Protein AF-A0A7X8JE94-F1 (afdb_monomer)

Secondary structure (DSSP, 8-state):
-EEEEEPPS-PPPTT----TT-S----------PPPEEEEE-----PPPP---------TT---TTT--EEEEEEESSS--SSTTS-HHHHHHHHHHHHHHH---GGGEEEEEEEPPPP------HHHHHHHHHHHHHHHHHHHHHHHHHHHHHS---------------------------------SSSHHHHHHHHHHHHHHH-HHHHHHHHHHHHHHTS--

Nearest PDB structures (foldseek):
  8t9o-assembly1_A  TM=6.352E-01  e=3.886E-01  Herbaspirillum
  3m21-assembly1_F  TM=5.964E-01  e=7.119E-01  Helicobacter pylori 26695
  3m21-assembly1_C  TM=6.289E-01  e=1.952E+00  Helicobacter pylori 26695
  2wkb-assembly2_B  TM=5.472E-01  e=1.140E+00  Plasmodium berghei ANKA
  8h3y-assembly3_C  TM=2.943E-01  e=3.344E+00  Bacteroides fragilis

Radius of gyration: 65.85 Å; Cα contacts (8 Å, |Δi|>4): 100; chains: 1; bounding box: 159×71×166 Å

Foldseek 3Di:
DKDKDKDDDDDDDPDPPDDPPPPDDDDDPPPDDDTDIDIDDDDDDDDDDDDDDDDDDDDPPDDPQAPDAEEAEAEDPDPHNDCPVVDPVVVQVVLVVCCVVRVHDSVRYHYHYDYDDDPPPPPCDVVNVVVVCCVVCVVVVVVVVVVVVCVVVVPPPCPDDDDDDDDDDDDDDDDDDDDDDPDPDPPDDPVVVVVVVVVVVVCCVVCVPVVVVVVVVVVVVVPPD

Structure (mmCIF, N/CA/C/O backbone):
data_AF-A0A7X8JE94-F1
#
_entry.id   AF-A0A7X8JE94-F1
#
loop_
_atom_site.group_PDB
_atom_site.id
_atom_site.type_symbol
_atom_site.label_atom_id
_atom_site.label_alt_id
_atom_site.label_comp_id
_atom_site.label_asym_id
_atom_site.label_entity_id
_atom_site.label_seq_id
_atom_site.pdbx_PDB_ins_code
_atom_site.Cartn_x
_atom_site.Cartn_y
_atom_site.Cartn_z
_atom_site.occupancy
_atom_site.B_iso_or_equiv
_atom_site.auth_seq_id
_atom_site.auth_comp_id
_atom_site.auth_asym_id
_atom_site.auth_atom_id
_atom_site.pdbx_PDB_model_num
ATOM 1 N N . SER A 1 1 ? 32.243 8.455 -65.513 1.00 58.38 1 SER A N 1
ATOM 2 C CA . SER A 1 1 ? 32.589 8.493 -66.948 1.00 58.38 1 SER A CA 1
ATOM 3 C C . SER A 1 1 ? 34.096 8.401 -67.064 1.00 58.38 1 SER A C 1
ATOM 5 O O . SER A 1 1 ? 34.774 9.045 -66.271 1.00 58.38 1 SER A O 1
ATOM 7 N N . GLU A 1 2 ? 34.612 7.584 -67.977 1.00 59.91 2 GLU A N 1
ATOM 8 C CA . GLU A 1 2 ? 36.053 7.438 -68.208 1.00 59.91 2 GLU A CA 1
ATOM 9 C C . GLU A 1 2 ? 36.386 8.013 -69.585 1.00 59.91 2 GLU A C 1
ATOM 11 O O . GLU A 1 2 ? 35.816 7.587 -70.592 1.00 59.91 2 GLU A O 1
ATOM 16 N N . GLU A 1 3 ? 37.277 9.004 -69.620 1.00 60.91 3 GLU A N 1
ATOM 17 C CA . GLU A 1 3 ? 37.802 9.572 -70.859 1.00 60.91 3 GLU A CA 1
ATOM 18 C C . GLU A 1 3 ? 39.303 9.288 -70.934 1.00 60.91 3 GLU A C 1
ATOM 20 O O . GLU A 1 3 ? 40.094 9.726 -70.093 1.00 60.91 3 GLU A O 1
ATOM 25 N N . ILE A 1 4 ? 39.692 8.530 -71.959 1.00 65.62 4 ILE A N 1
ATOM 26 C CA . ILE A 1 4 ? 41.088 8.245 -72.278 1.00 65.62 4 ILE A CA 1
ATOM 27 C C . ILE A 1 4 ? 41.362 8.851 -73.643 1.00 65.62 4 ILE A C 1
ATOM 29 O O . ILE A 1 4 ? 40.796 8.416 -74.649 1.00 65.62 4 ILE A O 1
ATOM 33 N N . VAL A 1 5 ? 42.259 9.833 -73.682 1.00 68.38 5 VAL A N 1
ATOM 34 C CA . VAL A 1 5 ? 42.670 10.477 -74.928 1.00 68.38 5 VAL A CA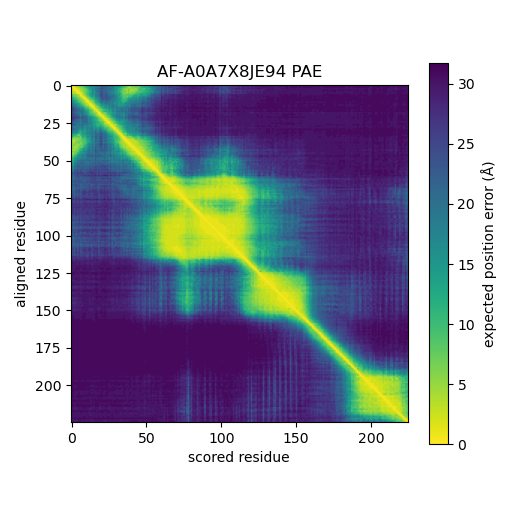 1
ATOM 35 C C . VAL A 1 5 ? 44.142 10.178 -75.158 1.00 68.38 5 VAL A C 1
ATOM 37 O O . VAL A 1 5 ? 45.010 10.560 -74.370 1.00 68.38 5 VAL A O 1
ATOM 40 N N . LYS A 1 6 ? 44.419 9.485 -76.262 1.00 62.28 6 LYS A N 1
ATOM 41 C CA . LYS A 1 6 ? 45.768 9.337 -76.809 1.00 62.28 6 LYS A CA 1
ATOM 42 C C . LYS A 1 6 ? 45.899 10.269 -77.996 1.00 62.28 6 LYS A C 1
ATOM 44 O O . LYS A 1 6 ? 45.024 10.282 -78.861 1.00 62.28 6 LYS A O 1
ATOM 49 N N . ASN A 1 7 ? 46.965 11.062 -78.029 1.00 63.66 7 ASN A N 1
ATOM 50 C CA . ASN A 1 7 ? 47.160 11.993 -79.131 1.00 63.66 7 ASN A CA 1
ATOM 51 C C . ASN A 1 7 ? 47.341 11.215 -80.449 1.00 63.66 7 ASN A C 1
ATOM 53 O O . ASN A 1 7 ? 48.027 10.192 -80.485 1.00 63.66 7 ASN A O 1
ATOM 57 N N . GLY A 1 8 ? 46.699 11.683 -81.521 1.00 63.88 8 GLY A N 1
ATOM 58 C CA . GLY A 1 8 ? 46.837 11.098 -82.854 1.00 63.88 8 GLY A CA 1
ATOM 59 C C . GLY A 1 8 ? 48.236 11.321 -83.434 1.00 63.88 8 GLY A C 1
ATOM 60 O O . GLY A 1 8 ? 48.978 12.191 -82.980 1.00 63.88 8 GLY A O 1
ATOM 61 N N . THR A 1 9 ? 48.592 10.516 -84.437 1.00 60.38 9 THR A N 1
ATOM 62 C CA . THR A 1 9 ? 49.897 10.499 -85.116 1.00 60.38 9 THR A CA 1
ATOM 63 C C . THR A 1 9 ? 50.415 11.908 -85.415 1.00 60.38 9 THR A C 1
ATOM 65 O O . THR A 1 9 ? 49.666 12.745 -85.916 1.00 60.38 9 THR A O 1
ATOM 68 N N . GLN A 1 10 ? 51.699 12.144 -85.123 1.00 55.69 10 GLN A N 1
ATOM 69 C CA . GLN A 1 10 ? 52.399 13.416 -85.318 1.00 55.69 10 GLN A CA 1
ATOM 70 C C . GLN A 1 10 ? 52.075 14.003 -86.705 1.00 55.69 10 GLN A C 1
ATOM 72 O O . GLN A 1 10 ? 52.472 13.452 -87.732 1.00 55.69 10 GLN A O 1
ATOM 77 N N . GLY A 1 11 ? 51.299 15.092 -86.735 1.00 55.28 11 GLY A N 1
ATOM 78 C CA . GLY A 1 11 ? 51.020 15.829 -87.964 1.00 55.28 11 GLY A CA 1
ATOM 79 C C . GLY A 1 11 ? 52.327 16.369 -88.537 1.00 55.28 11 GLY A C 1
ATOM 80 O O . GLY A 1 11 ? 53.148 16.896 -87.788 1.00 55.28 11 GLY A O 1
ATOM 81 N N . GLY A 1 12 ? 52.534 16.187 -89.845 1.00 56.34 12 GLY A N 1
ATOM 82 C CA . GLY A 1 12 ? 53.765 16.587 -90.526 1.00 56.34 12 GLY A CA 1
ATOM 83 C C . GLY A 1 12 ? 54.113 18.059 -90.290 1.00 56.34 12 GLY A C 1
ATOM 84 O O . GLY A 1 12 ? 53.228 18.911 -90.204 1.00 56.34 12 GLY A O 1
ATOM 85 N N . GLU A 1 13 ? 55.410 18.339 -90.176 1.00 55.88 13 GLU A N 1
ATOM 86 C CA . GLU A 1 13 ? 55.948 19.661 -89.855 1.00 55.88 13 GLU A CA 1
ATOM 87 C C . GLU A 1 13 ? 55.514 20.710 -90.899 1.00 55.88 13 GLU A C 1
ATOM 89 O O . GLU A 1 13 ? 55.828 20.575 -92.088 1.00 55.88 13 GLU A O 1
ATOM 94 N N . PRO A 1 14 ? 54.800 21.777 -90.493 1.00 52.22 14 PRO A N 1
ATOM 95 C CA . PRO A 1 14 ? 54.480 22.873 -91.394 1.00 52.22 14 PRO A CA 1
ATOM 96 C C . PRO A 1 14 ? 55.758 23.628 -91.782 1.00 52.22 14 PRO A C 1
ATOM 98 O O . PRO A 1 14 ? 56.404 24.242 -90.938 1.00 52.22 14 PRO A O 1
ATOM 101 N N . GLY A 1 15 ? 56.093 23.641 -93.075 1.00 55.31 15 GLY A N 1
ATOM 102 C CA . GLY A 1 15 ? 56.994 24.652 -93.639 1.00 55.31 15 GLY A CA 1
ATOM 103 C C . GLY A 1 15 ? 58.490 24.327 -93.722 1.00 55.31 15 GLY A C 1
ATOM 104 O O . GLY A 1 15 ? 59.277 25.261 -93.822 1.00 55.31 15 GLY A O 1
ATOM 105 N N . LEU A 1 16 ? 58.909 23.058 -93.771 1.00 57.81 16 LEU A N 1
ATOM 106 C CA . LEU A 1 16 ? 60.312 22.691 -94.054 1.00 57.81 16 LEU A CA 1
ATOM 107 C C . LEU A 1 16 ? 60.561 22.347 -95.532 1.00 57.81 16 LEU A C 1
ATOM 109 O O . LEU A 1 16 ? 61.230 21.370 -95.864 1.00 57.81 16 LEU A O 1
ATOM 113 N N . GLY A 1 17 ? 60.023 23.156 -96.447 1.00 55.78 17 GLY A N 1
ATOM 114 C CA . GLY A 1 17 ? 60.480 23.116 -97.834 1.00 55.78 17 GLY A CA 1
ATOM 115 C C . GLY A 1 17 ? 61.942 23.558 -97.884 1.00 55.78 17 GLY A C 1
ATOM 116 O O . GLY A 1 17 ? 62.241 24.719 -97.614 1.00 55.78 17 GLY A O 1
ATOM 117 N N . THR A 1 18 ? 62.858 22.646 -98.199 1.00 56.34 18 THR A N 1
ATOM 118 C CA . THR A 1 18 ? 64.269 22.971 -98.418 1.00 56.34 18 THR A CA 1
ATOM 119 C C . THR A 1 18 ? 64.391 23.948 -99.588 1.00 56.34 18 THR A C 1
ATOM 121 O O . THR A 1 18 ? 64.055 23.632 -100.729 1.00 56.34 18 THR A O 1
ATOM 124 N N . ASN A 1 19 ? 64.857 25.167 -99.308 1.00 49.72 19 ASN A N 1
ATOM 125 C CA . ASN A 1 19 ? 65.173 26.154 -100.339 1.00 49.72 19 ASN A CA 1
ATOM 126 C C . ASN A 1 19 ? 66.361 25.625 -101.173 1.00 49.72 19 ASN A C 1
ATOM 128 O O . ASN A 1 19 ? 67.333 25.143 -100.579 1.00 49.72 19 ASN A O 1
ATOM 132 N N . PRO A 1 20 ? 66.330 25.676 -102.521 1.00 50.03 20 PRO A N 1
ATOM 133 C CA . PRO A 1 20 ? 67.384 25.091 -103.338 1.00 50.03 20 PRO A CA 1
ATOM 134 C C . PRO A 1 20 ? 68.644 25.952 -103.210 1.00 50.03 20 PRO A C 1
ATOM 136 O O . PRO A 1 20 ? 68.770 26.997 -103.841 1.00 50.03 20 PRO A O 1
ATOM 139 N N . GLY A 1 21 ? 69.559 25.527 -102.338 1.00 55.94 21 GLY A N 1
ATOM 140 C CA . GLY A 1 21 ? 70.812 26.234 -102.067 1.00 55.94 21 GLY A CA 1
ATOM 141 C C . GLY A 1 21 ? 71.507 25.863 -100.757 1.00 55.94 21 GLY A C 1
ATOM 142 O O . GLY A 1 21 ? 72.680 26.188 -100.610 1.00 55.94 21 GLY A O 1
ATOM 143 N N . ASP A 1 22 ? 70.844 25.161 -99.835 1.00 55.50 22 ASP A N 1
ATOM 144 C CA . ASP A 1 22 ? 71.418 24.862 -98.519 1.00 55.50 22 ASP A CA 1
ATOM 145 C C . ASP A 1 22 ? 71.466 23.355 -98.234 1.00 55.50 22 ASP A C 1
ATOM 147 O O . ASP A 1 22 ? 70.578 22.773 -97.619 1.00 55.50 22 ASP A O 1
ATOM 151 N N . ALA A 1 23 ? 72.506 22.700 -98.749 1.00 56.66 23 ALA A N 1
ATOM 152 C CA . ALA A 1 23 ? 72.766 21.282 -98.507 1.00 56.66 23 ALA A CA 1
ATOM 153 C C . ALA A 1 23 ? 73.638 21.030 -97.258 1.00 56.66 23 ALA A C 1
ATOM 155 O O . ALA A 1 23 ? 74.004 19.884 -97.018 1.00 56.66 23 ALA A O 1
ATOM 156 N N . ASN A 1 24 ? 74.005 22.070 -96.488 1.00 55.47 24 ASN A N 1
ATOM 157 C CA . ASN A 1 24 ? 74.963 21.954 -95.377 1.00 55.47 24 ASN A CA 1
ATOM 158 C C . ASN A 1 24 ? 74.612 22.781 -94.119 1.00 55.47 24 ASN A C 1
ATOM 160 O O . ASN A 1 24 ? 75.481 22.973 -93.266 1.00 55.47 24 ASN A O 1
ATOM 164 N N . ALA A 1 25 ? 73.376 23.256 -93.945 1.00 55.12 25 ALA A N 1
ATOM 165 C CA . ALA A 1 25 ? 72.957 23.822 -92.663 1.00 55.12 25 ALA A CA 1
ATOM 166 C C . ALA A 1 25 ? 72.827 22.732 -91.578 1.00 55.12 25 ALA A C 1
ATOM 168 O O . ALA A 1 25 ? 72.157 21.718 -91.797 1.00 55.12 25 ALA A O 1
ATOM 169 N N . PRO A 1 26 ? 73.424 22.921 -90.385 1.00 56.62 26 PRO A N 1
ATOM 170 C CA . PRO A 1 26 ? 73.228 22.017 -89.261 1.00 56.62 26 PRO A CA 1
ATOM 171 C C . PRO A 1 26 ? 71.780 22.120 -88.765 1.00 56.62 26 PRO A C 1
ATOM 173 O O . PRO A 1 26 ? 71.380 23.111 -88.157 1.00 56.62 26 PRO A O 1
ATOM 176 N N . GLY A 1 27 ? 70.987 21.086 -89.041 1.00 54.69 27 GLY A N 1
ATOM 177 C CA . GLY A 1 27 ? 69.636 20.948 -88.510 1.00 54.69 27 GLY A CA 1
ATOM 178 C C . GLY A 1 27 ? 69.668 20.669 -87.008 1.00 54.69 27 GLY A C 1
ATOM 179 O O . GLY A 1 27 ? 70.365 19.764 -86.547 1.00 54.69 27 GLY A O 1
ATOM 180 N N . TYR A 1 28 ? 68.902 21.438 -86.236 1.00 52.34 28 TYR A N 1
ATOM 181 C CA . TYR A 1 28 ? 68.650 21.133 -84.832 1.00 52.34 28 TYR A CA 1
ATOM 182 C C . TYR A 1 28 ? 67.826 19.843 -84.755 1.00 52.34 28 TYR A C 1
ATOM 184 O O . TYR A 1 28 ? 66.740 19.769 -85.326 1.00 52.34 28 TYR A O 1
ATOM 192 N N . GLN A 1 29 ? 68.332 18.822 -84.059 1.00 54.81 29 GLN A N 1
ATOM 193 C CA . GLN A 1 29 ? 67.547 17.628 -83.749 1.00 54.81 29 GLN A CA 1
ATOM 194 C C . GLN A 1 29 ? 66.412 18.022 -82.799 1.00 54.81 29 GLN A C 1
ATOM 196 O O . GLN A 1 29 ? 66.604 18.136 -81.589 1.00 54.81 29 GLN A O 1
ATOM 201 N N . ILE A 1 30 ? 65.223 18.245 -83.355 1.00 58.38 30 ILE A N 1
ATOM 202 C CA . ILE A 1 30 ? 63.987 18.249 -82.580 1.00 58.38 30 ILE A CA 1
ATOM 203 C C . ILE A 1 30 ? 63.789 16.812 -82.090 1.00 58.38 30 ILE A C 1
ATOM 205 O O . ILE A 1 30 ? 63.684 15.875 -82.882 1.00 58.38 30 ILE A O 1
ATOM 209 N N . GLY A 1 31 ? 63.831 16.634 -80.768 1.00 56.31 31 GLY A N 1
ATOM 210 C CA . GLY A 1 31 ? 63.603 15.346 -80.124 1.00 56.31 31 GLY A CA 1
ATOM 211 C C . GLY A 1 31 ? 62.266 14.752 -80.565 1.00 56.31 31 GLY A C 1
ATOM 212 O O . GLY A 1 31 ? 61.263 15.461 -80.646 1.00 56.31 31 GLY A O 1
ATOM 213 N N . SER A 1 32 ? 62.276 13.453 -80.866 1.00 58.97 32 SER A N 1
ATOM 214 C CA . SER A 1 32 ? 61.102 12.670 -81.260 1.00 58.97 32 SER A CA 1
ATOM 215 C C . SER A 1 32 ? 59.912 12.969 -80.349 1.00 58.97 32 SER A C 1
ATOM 217 O O . SER A 1 32 ? 60.053 12.900 -79.127 1.00 58.97 32 SER A O 1
ATOM 219 N N . GLY A 1 33 ? 58.761 13.291 -80.945 1.00 60.69 33 GLY A N 1
ATOM 220 C CA . GLY A 1 33 ? 57.560 13.723 -80.236 1.00 60.69 33 GLY A CA 1
ATOM 221 C C . GLY A 1 33 ? 57.183 12.782 -79.093 1.00 60.69 33 GLY A C 1
ATOM 222 O O . GLY A 1 33 ? 56.777 11.643 -79.318 1.00 60.69 33 GLY A O 1
ATOM 223 N N . SER A 1 34 ? 57.312 13.269 -77.859 1.00 61.53 34 SER A N 1
ATOM 224 C CA . SER A 1 34 ? 56.849 12.559 -76.671 1.00 61.53 34 SER A CA 1
ATOM 225 C C . SER A 1 34 ? 55.332 12.397 -76.743 1.00 61.53 34 SER A C 1
ATOM 227 O O . SER A 1 34 ? 54.592 13.379 -76.747 1.00 61.53 34 SER A O 1
ATOM 229 N N . THR A 1 35 ? 54.867 11.150 -76.806 1.00 65.31 35 THR A N 1
ATOM 230 C CA . THR A 1 35 ? 53.440 10.827 -76.707 1.00 65.31 35 THR A CA 1
ATOM 231 C C . THR A 1 35 ? 52.999 11.043 -75.261 1.00 65.31 35 THR A C 1
ATOM 233 O O . THR A 1 35 ? 53.506 10.384 -74.356 1.00 65.31 35 THR A O 1
ATOM 236 N N . SER A 1 36 ? 52.093 11.993 -75.035 1.00 61.84 36 SER A N 1
ATOM 237 C CA . SER A 1 36 ? 51.460 12.226 -73.737 1.00 61.84 36 SER A CA 1
ATOM 238 C C . SER A 1 36 ? 50.112 11.511 -73.696 1.00 61.84 36 SER A C 1
ATOM 240 O O . SER A 1 36 ? 49.231 11.827 -74.498 1.00 61.84 36 SER A O 1
ATOM 242 N N . ASP A 1 37 ? 49.946 10.578 -72.765 1.00 68.94 37 ASP A N 1
ATOM 243 C CA . ASP A 1 37 ? 48.663 9.928 -72.500 1.00 68.94 37 ASP A CA 1
ATOM 244 C C . ASP A 1 37 ? 47.936 10.699 -71.381 1.00 68.94 37 ASP A C 1
ATOM 246 O O . ASP A 1 37 ? 48.514 10.939 -70.317 1.00 68.94 37 ASP A O 1
ATOM 250 N N . TYR A 1 38 ? 46.683 11.106 -71.619 1.00 66.25 38 TYR A N 1
ATOM 251 C CA . TYR A 1 38 ? 45.817 11.734 -70.614 1.00 66.25 38 TYR A CA 1
ATOM 252 C C . TYR A 1 38 ? 44.644 10.805 -70.296 1.00 66.25 38 TYR A C 1
ATOM 254 O O . TYR A 1 38 ? 43.950 10.326 -71.195 1.00 66.25 38 TYR A O 1
ATOM 262 N N . SER A 1 39 ? 44.433 10.548 -69.007 1.00 64.50 39 SER A N 1
ATOM 263 C CA . SER A 1 39 ? 43.316 9.760 -68.492 1.00 64.50 39 SER A CA 1
ATOM 264 C C . SER A 1 39 ? 42.639 10.549 -67.379 1.00 64.50 39 SER A C 1
ATOM 266 O O . SER A 1 39 ? 43.306 11.026 -66.457 1.00 64.50 39 SER A O 1
ATOM 268 N N . ASN A 1 40 ? 41.321 10.699 -67.490 1.00 73.44 40 ASN A N 1
ATOM 269 C CA . ASN A 1 40 ? 40.481 11.284 -66.458 1.00 73.44 40 ASN A CA 1
ATOM 270 C C . ASN A 1 40 ? 39.343 10.312 -66.128 1.00 73.44 40 ASN A C 1
ATOM 272 O O . ASN A 1 40 ? 38.594 9.886 -67.012 1.00 73.44 40 ASN A O 1
ATOM 276 N N . ILE A 1 41 ? 39.240 9.951 -64.850 1.00 74.50 41 ILE A N 1
ATOM 277 C CA . ILE A 1 41 ? 38.178 9.097 -64.322 1.00 74.50 41 ILE A CA 1
ATOM 278 C C . ILE A 1 41 ? 37.355 9.954 -63.367 1.00 74.50 41 ILE A C 1
ATOM 280 O O . ILE A 1 41 ? 37.856 10.380 -62.327 1.00 74.50 41 ILE A O 1
ATOM 284 N N . GLN A 1 42 ? 36.091 10.191 -63.719 1.00 74.44 42 GLN A N 1
ATOM 285 C CA . GLN A 1 42 ? 35.137 10.878 -62.854 1.00 74.44 42 GLN A CA 1
ATOM 286 C C . GLN A 1 42 ? 34.083 9.888 -62.352 1.00 74.44 42 GLN A C 1
ATOM 288 O O . GLN A 1 42 ? 33.343 9.298 -63.150 1.00 74.44 42 GLN A O 1
ATOM 293 N N . GLU A 1 43 ? 34.023 9.714 -61.033 1.00 79.31 43 GLU A N 1
ATOM 294 C CA . GLU A 1 43 ? 33.097 8.821 -60.338 1.00 79.31 43 GLU A CA 1
ATOM 295 C C . GLU A 1 43 ? 32.188 9.641 -59.412 1.00 79.31 43 GLU A C 1
ATOM 297 O O . GLU A 1 43 ? 32.656 10.251 -58.453 1.00 79.31 43 GLU A O 1
ATOM 302 N N . ASP A 1 44 ? 30.887 9.659 -59.709 1.00 78.25 44 ASP A N 1
ATOM 303 C CA . ASP A 1 44 ? 29.873 10.295 -58.868 1.00 78.25 44 ASP A CA 1
ATOM 304 C C . ASP A 1 44 ? 29.185 9.210 -58.027 1.00 78.25 44 ASP A C 1
ATOM 306 O O . ASP A 1 44 ? 28.391 8.418 -58.542 1.00 78.25 44 ASP A O 1
ATOM 310 N N . ILE A 1 45 ? 29.503 9.151 -56.730 1.00 76.81 45 ILE A N 1
ATOM 311 C CA . ILE A 1 45 ? 28.936 8.166 -55.797 1.00 76.81 45 ILE A CA 1
ATOM 312 C C . ILE A 1 45 ? 27.866 8.841 -54.934 1.00 76.81 45 ILE A C 1
ATOM 314 O O . ILE A 1 45 ? 28.174 9.682 -54.089 1.00 76.81 45 ILE A O 1
ATOM 318 N N . ASN A 1 46 ? 26.607 8.439 -55.116 1.00 76.00 46 ASN A N 1
ATOM 319 C CA . ASN A 1 46 ? 25.497 8.865 -54.264 1.00 76.00 46 ASN A CA 1
ATOM 320 C C . ASN A 1 46 ? 25.293 7.856 -53.127 1.00 76.00 46 ASN A C 1
ATOM 322 O O . ASN A 1 46 ? 24.914 6.711 -53.372 1.00 76.00 46 ASN A O 1
ATOM 326 N N . TYR A 1 47 ? 25.512 8.288 -51.885 1.00 80.50 47 TYR A N 1
ATOM 327 C CA . TYR A 1 47 ? 25.244 7.477 -50.696 1.00 80.50 47 TYR A CA 1
ATOM 328 C C . TYR A 1 47 ? 23.790 7.665 -50.246 1.00 80.50 47 TYR A C 1
ATOM 330 O O . TYR A 1 47 ? 23.334 8.792 -50.058 1.00 80.50 47 TYR A O 1
ATOM 338 N N . GLY A 1 48 ? 23.063 6.560 -50.072 1.00 76.00 48 GLY A N 1
ATOM 339 C CA . GLY A 1 48 ? 21.777 6.567 -49.373 1.00 76.00 48 GLY A CA 1
ATOM 340 C C . GLY A 1 48 ? 21.982 6.672 -47.860 1.00 76.00 48 GLY A C 1
ATOM 341 O O . GLY A 1 48 ? 23.001 6.215 -47.344 1.00 76.00 48 GLY A O 1
ATOM 342 N N . TYR A 1 49 ? 21.027 7.272 -47.149 1.00 83.06 49 TYR A N 1
ATOM 343 C CA . TYR A 1 49 ? 21.006 7.237 -45.687 1.00 83.06 49 TYR A CA 1
ATOM 344 C C . TYR A 1 49 ? 20.396 5.924 -45.199 1.00 83.06 49 TYR A C 1
ATOM 346 O O . TYR A 1 49 ? 19.392 5.465 -45.744 1.00 83.06 49 TYR A O 1
ATOM 354 N N . ASP A 1 50 ? 20.961 5.370 -44.130 1.00 77.94 50 ASP A N 1
ATOM 355 C CA . ASP A 1 50 ? 20.341 4.262 -43.414 1.00 77.94 50 ASP A CA 1
ATOM 356 C C . ASP A 1 50 ? 19.161 4.793 -42.585 1.00 77.94 50 ASP A C 1
ATOM 358 O O . ASP A 1 50 ? 19.341 5.591 -41.662 1.00 77.94 50 ASP A O 1
ATOM 362 N N . GLU A 1 51 ? 17.944 4.350 -42.901 1.00 74.06 51 GLU A N 1
ATOM 363 C CA . GLU A 1 51 ? 16.737 4.672 -42.137 1.00 74.06 51 GLU A CA 1
ATOM 364 C C . GLU A 1 51 ? 16.281 3.453 -41.328 1.00 74.06 51 GLU A C 1
ATOM 366 O O . GLU A 1 51 ? 16.089 2.358 -41.860 1.00 74.06 51 GLU A O 1
ATOM 371 N N . LYS A 1 52 ? 16.073 3.641 -40.020 1.00 75.69 52 LYS A N 1
ATOM 372 C CA . LYS A 1 52 ? 15.462 2.629 -39.154 1.00 75.69 52 LYS A CA 1
ATOM 373 C C . LYS A 1 52 ? 14.035 3.043 -38.815 1.00 75.69 52 LYS A C 1
ATOM 375 O O . LYS A 1 52 ? 13.816 3.809 -37.880 1.00 75.69 52 LYS A O 1
ATOM 380 N N . ILE A 1 53 ? 13.068 2.488 -39.540 1.00 71.81 53 ILE A N 1
ATOM 381 C CA . ILE A 1 53 ? 11.643 2.656 -39.243 1.00 71.81 53 ILE A CA 1
ATOM 382 C C . ILE A 1 53 ? 11.245 1.587 -38.223 1.00 71.81 53 ILE A C 1
ATOM 384 O O . ILE A 1 53 ? 11.387 0.392 -38.477 1.00 71.81 53 ILE A O 1
ATOM 388 N N . SER A 1 54 ? 10.788 2.012 -37.045 1.00 74.00 54 SER A N 1
ATOM 389 C CA . SER A 1 54 ? 10.384 1.105 -35.969 1.00 74.00 54 SER A CA 1
ATOM 390 C C . SER A 1 54 ? 8.911 1.305 -35.642 1.00 74.00 54 SER A C 1
ATOM 392 O O . SER A 1 54 ? 8.535 2.238 -34.934 1.00 74.00 54 SER A O 1
ATOM 394 N N . GLU A 1 55 ? 8.081 0.393 -36.127 1.00 70.06 55 GLU A N 1
ATOM 395 C CA . GLU A 1 55 ? 6.667 0.321 -35.783 1.00 70.06 55 GLU A CA 1
ATOM 396 C C . GLU A 1 55 ? 6.483 -0.608 -34.575 1.00 70.06 55 GLU A C 1
ATOM 398 O O . GLU A 1 55 ? 7.045 -1.702 -34.526 1.00 70.06 55 GLU A O 1
ATOM 403 N N . HIS A 1 56 ? 5.757 -0.148 -33.556 1.00 71.88 56 HIS A N 1
ATOM 404 C CA . HIS A 1 56 ? 5.518 -0.907 -32.329 1.00 71.88 56 HIS A CA 1
ATOM 405 C C . HIS A 1 56 ? 4.020 -1.167 -32.178 1.00 71.88 56 HIS A C 1
ATOM 407 O O . HIS A 1 56 ? 3.260 -0.265 -31.827 1.00 71.88 56 HIS A O 1
ATOM 413 N N . GLU A 1 57 ? 3.597 -2.409 -32.391 1.00 67.50 57 GLU A N 1
ATOM 414 C CA . GLU A 1 57 ? 2.230 -2.839 -32.107 1.00 67.50 57 GLU A CA 1
ATOM 415 C C . GLU A 1 57 ? 2.110 -3.221 -30.621 1.00 67.50 57 GLU A C 1
ATOM 417 O O . GLU A 1 57 ? 2.694 -4.205 -30.153 1.00 67.50 57 GLU A O 1
ATOM 422 N N . LYS A 1 58 ? 1.383 -2.414 -29.835 1.00 67.56 58 LYS A N 1
ATOM 423 C CA . LYS A 1 58 ? 1.120 -2.716 -28.419 1.00 67.56 58 LYS A CA 1
ATOM 424 C C . LYS A 1 58 ? 0.030 -3.789 -28.335 1.00 67.56 58 LYS A C 1
ATOM 426 O O . LYS A 1 58 ? -1.118 -3.539 -28.688 1.00 67.56 58 LYS A O 1
ATOM 431 N N . ALA A 1 59 ? 0.367 -4.969 -27.814 1.00 71.44 59 ALA A N 1
ATOM 432 C CA . ALA A 1 59 ? -0.625 -6.006 -27.544 1.00 71.44 59 ALA A CA 1
ATOM 433 C C . ALA A 1 59 ? -1.614 -5.535 -26.461 1.00 71.44 59 ALA A C 1
ATOM 435 O O . ALA A 1 59 ? -1.220 -5.276 -25.319 1.00 71.44 59 ALA A O 1
ATOM 436 N N . ALA A 1 60 ? -2.900 -5.447 -26.806 1.00 68.75 60 ALA A N 1
ATOM 437 C CA . ALA A 1 60 ? -3.954 -5.145 -25.846 1.00 68.75 60 ALA A CA 1
ATOM 438 C C . ALA A 1 60 ? -3.987 -6.216 -24.741 1.00 68.75 60 ALA A C 1
ATOM 440 O O . ALA A 1 60 ? -3.967 -7.415 -25.017 1.00 68.75 60 ALA A O 1
ATOM 441 N N . GLY A 1 61 ? -4.010 -5.782 -23.481 1.00 76.00 61 GLY A N 1
ATOM 442 C CA . GLY A 1 61 ? -4.061 -6.676 -22.319 1.00 76.00 61 GLY A CA 1
ATOM 443 C C . GLY A 1 61 ? -2.707 -7.069 -21.713 1.00 76.00 61 GLY A C 1
ATOM 444 O O . GLY A 1 61 ? -2.699 -7.731 -20.678 1.00 76.00 61 GLY A O 1
ATOM 445 N N . LYS A 1 62 ? -1.564 -6.644 -22.273 1.00 81.00 62 LYS A N 1
ATOM 446 C CA . LYS A 1 62 ? -0.267 -6.757 -21.578 1.00 81.00 62 LYS A CA 1
ATOM 447 C C . LYS A 1 62 ? -0.005 -5.517 -20.718 1.00 81.00 62 LYS A C 1
ATOM 449 O O . LYS A 1 62 ? -0.022 -4.397 -21.222 1.00 81.00 62 LYS A O 1
ATOM 454 N N . LEU A 1 63 ? 0.273 -5.720 -19.428 1.00 82.44 63 LEU A N 1
ATOM 455 C CA . LEU A 1 63 ? 0.701 -4.654 -18.518 1.00 82.44 63 LEU A CA 1
ATOM 456 C C . LEU A 1 63 ? 2.082 -4.130 -18.942 1.00 82.44 63 LEU A C 1
ATOM 458 O O . LEU A 1 63 ? 3.057 -4.881 -18.953 1.00 82.44 63 LEU A O 1
ATOM 462 N N . VAL A 1 64 ? 2.181 -2.834 -19.243 1.00 88.75 64 VAL A N 1
ATOM 463 C CA . VAL A 1 64 ? 3.463 -2.153 -19.483 1.00 88.75 64 VAL A CA 1
ATOM 464 C C . VAL A 1 64 ? 3.885 -1.480 -18.187 1.00 88.75 64 VAL A C 1
ATOM 466 O O . VAL A 1 64 ? 3.546 -0.325 -17.934 1.00 88.75 64 VAL A O 1
ATOM 469 N N . ALA A 1 65 ? 4.596 -2.214 -17.336 1.00 87.06 65 ALA A N 1
ATOM 470 C CA . ALA A 1 65 ? 4.833 -1.802 -15.955 1.00 87.06 65 ALA A CA 1
ATOM 471 C C . ALA A 1 65 ? 5.503 -0.416 -15.818 1.00 87.06 65 ALA A C 1
ATOM 473 O O . ALA A 1 65 ? 5.145 0.352 -14.932 1.00 87.06 65 ALA A O 1
ATOM 474 N N . GLY A 1 66 ? 6.403 -0.045 -16.739 1.00 87.50 66 GLY A N 1
ATOM 475 C CA . GLY A 1 66 ? 7.084 1.258 -16.731 1.00 87.50 66 GLY A CA 1
ATOM 476 C C . GLY A 1 66 ? 6.192 2.473 -17.032 1.00 87.50 66 GLY A C 1
ATOM 477 O O . GLY A 1 66 ? 6.486 3.568 -16.553 1.00 87.50 66 GLY A O 1
ATOM 478 N N . GLU A 1 67 ? 5.110 2.277 -17.791 1.00 88.62 67 GLU A N 1
ATOM 479 C CA . GLU A 1 67 ? 4.110 3.309 -18.127 1.00 88.62 67 GLU A CA 1
ATOM 480 C C . GLU A 1 67 ? 2.849 3.196 -17.253 1.00 88.62 67 GLU A C 1
ATOM 482 O O . GLU A 1 67 ? 1.974 4.057 -17.301 1.00 88.62 67 GLU A O 1
ATOM 487 N N . SER A 1 68 ? 2.746 2.135 -16.452 1.00 90.62 68 SER A N 1
ATOM 488 C CA . SER A 1 68 ? 1.579 1.861 -15.616 1.00 90.62 68 SER A CA 1
ATOM 489 C C . SER A 1 68 ? 1.711 2.511 -14.240 1.00 90.62 68 SER A C 1
ATOM 491 O O . SER A 1 68 ? 2.815 2.783 -13.762 1.00 90.62 68 SER A O 1
ATOM 493 N N . GLY A 1 69 ? 0.568 2.748 -13.598 1.00 92.88 69 GLY A N 1
ATOM 494 C CA . GLY A 1 69 ? 0.475 3.211 -12.216 1.00 92.88 69 GLY A CA 1
ATOM 495 C C . GLY A 1 69 ? -0.376 2.272 -11.372 1.00 92.88 69 GLY A C 1
ATOM 496 O O . GLY A 1 69 ? -1.253 1.583 -11.893 1.00 92.88 69 GLY A O 1
ATOM 497 N N . LEU A 1 70 ? -0.106 2.247 -10.070 1.00 93.69 70 LEU A N 1
ATOM 498 C CA . LEU A 1 70 ? -0.819 1.426 -9.095 1.00 93.69 70 LEU A CA 1
ATOM 499 C C . LEU A 1 70 ? -1.315 2.321 -7.958 1.00 93.69 70 LEU A C 1
ATOM 501 O O . LEU A 1 70 ? -0.549 3.119 -7.426 1.00 93.69 70 LEU A O 1
ATOM 505 N N . ALA A 1 71 ? -2.576 2.169 -7.565 1.00 95.00 71 ALA A N 1
ATOM 506 C CA . ALA A 1 71 ? -3.146 2.854 -6.411 1.00 95.00 71 ALA A CA 1
ATOM 507 C C . ALA A 1 71 ? -3.619 1.823 -5.382 1.00 95.00 71 ALA A C 1
ATOM 509 O O . ALA A 1 71 ? -4.337 0.885 -5.728 1.00 95.00 71 ALA A O 1
ATOM 510 N N . ILE A 1 72 ? -3.215 1.999 -4.127 1.00 95.00 72 ILE A N 1
ATOM 511 C CA . ILE A 1 72 ? -3.540 1.111 -3.007 1.00 95.00 72 ILE A CA 1
ATOM 512 C C . ILE A 1 72 ? -4.251 1.937 -1.932 1.00 95.00 72 ILE A C 1
ATOM 514 O O . ILE A 1 72 ? -3.744 2.976 -1.514 1.00 95.00 72 ILE A O 1
ATOM 518 N N . SER A 1 73 ? -5.403 1.469 -1.454 1.00 93.88 73 SER A N 1
ATOM 519 C CA . SER A 1 73 ? -6.133 2.105 -0.349 1.00 93.88 73 SER A CA 1
ATOM 520 C C . SER A 1 73 ? -6.153 1.195 0.874 1.00 93.88 73 SER A C 1
ATOM 522 O O . SER A 1 73 ? -6.674 0.082 0.819 1.00 93.88 73 SER A O 1
ATOM 524 N N . LEU A 1 74 ? -5.601 1.686 1.979 1.00 91.94 74 LEU A N 1
ATOM 525 C CA . LEU A 1 74 ? -5.547 1.017 3.272 1.00 91.94 74 LEU A CA 1
ATOM 526 C C . LEU A 1 74 ? -6.648 1.567 4.168 1.00 91.94 74 LEU A C 1
ATOM 528 O O . LEU A 1 74 ? -6.683 2.760 4.462 1.00 91.94 74 LEU A O 1
ATOM 532 N N . TRP A 1 75 ? -7.531 0.687 4.615 1.00 90.38 75 TRP A N 1
ATOM 533 C CA . TRP A 1 75 ? -8.664 1.047 5.451 1.00 90.38 75 TRP A CA 1
ATOM 534 C C . TRP A 1 75 ? -8.438 0.559 6.889 1.00 90.38 75 TRP A C 1
ATOM 536 O O . TRP A 1 75 ? -8.151 -0.619 7.101 1.00 90.38 75 TRP A O 1
ATOM 546 N N . TYR A 1 76 ? -8.555 1.451 7.878 1.00 89.44 76 TYR A N 1
ATOM 547 C CA . TYR A 1 76 ? -8.361 1.149 9.308 1.00 89.44 76 TYR A CA 1
ATOM 548 C C . TYR A 1 76 ? -9.512 1.689 10.169 1.00 89.44 76 TYR A C 1
ATOM 550 O O . TYR A 1 76 ? -10.203 2.611 9.755 1.00 89.44 76 TYR A O 1
ATOM 558 N N . GLY A 1 77 ? -9.749 1.130 11.359 1.00 84.69 77 GLY A N 1
ATOM 559 C CA . GLY A 1 77 ? -10.801 1.620 12.266 1.00 84.69 77 GLY A CA 1
ATOM 560 C C . GLY A 1 77 ? -11.614 0.556 13.009 1.00 84.69 77 GLY A C 1
ATOM 561 O O . GLY A 1 77 ? -12.296 0.909 13.962 1.00 84.69 77 GLY A O 1
ATOM 562 N N . ILE A 1 78 ? -11.541 -0.728 12.624 1.00 81.31 78 ILE A N 1
ATOM 563 C CA . ILE A 1 78 ? -12.241 -1.821 13.341 1.00 81.31 78 ILE A CA 1
ATOM 564 C C . ILE A 1 78 ? -11.356 -2.399 14.450 1.00 81.31 78 ILE A C 1
ATOM 566 O O . ILE A 1 78 ? -11.697 -2.340 15.623 1.00 81.31 78 ILE A O 1
ATOM 570 N N . LYS A 1 79 ? -10.204 -2.970 14.076 1.00 80.81 79 LYS A N 1
ATOM 571 C CA . LYS A 1 79 ? -9.248 -3.575 15.025 1.00 80.81 79 LYS A CA 1
ATOM 572 C C . LYS A 1 79 ? -8.099 -2.641 15.384 1.00 80.81 79 LYS A C 1
ATOM 574 O O . LYS A 1 79 ? -7.522 -2.742 16.459 1.00 80.81 79 LYS A O 1
ATOM 579 N N . VAL A 1 80 ? -7.747 -1.762 14.451 1.00 84.38 80 VAL A N 1
ATOM 580 C CA . VAL A 1 80 ? -6.669 -0.786 14.596 1.00 84.38 80 VAL A CA 1
ATOM 581 C C . VAL A 1 80 ? -7.331 0.594 14.671 1.00 84.38 80 VAL A C 1
ATOM 583 O O . VAL A 1 80 ? -7.919 1.013 13.669 1.00 84.38 80 VAL A O 1
ATOM 586 N N . PRO A 1 81 ? -7.333 1.250 15.847 1.00 79.06 81 PRO A N 1
ATOM 587 C CA . PRO A 1 81 ? -8.102 2.475 16.082 1.00 79.06 81 PRO A CA 1
ATOM 588 C C . PRO A 1 81 ? -7.456 3.730 15.475 1.00 79.06 81 PRO A C 1
ATOM 590 O O . PRO A 1 81 ? -8.157 4.697 15.158 1.00 79.06 81 PRO A O 1
ATOM 593 N N . ASP A 1 82 ? -6.137 3.717 15.301 1.00 84.25 82 ASP A N 1
ATOM 594 C CA . ASP A 1 82 ? -5.312 4.831 14.847 1.00 84.25 82 ASP A CA 1
ATOM 595 C C . ASP A 1 82 ? -4.342 4.413 13.729 1.00 84.25 82 ASP A C 1
ATOM 597 O O . ASP A 1 82 ? -4.126 3.236 13.460 1.00 84.25 82 ASP A O 1
ATOM 601 N N . ASP A 1 83 ? -3.760 5.386 13.035 1.00 85.94 83 ASP A N 1
ATOM 602 C CA . ASP A 1 83 ? -2.797 5.148 11.957 1.00 85.94 83 ASP A CA 1
ATOM 603 C C . ASP A 1 83 ? -1.343 5.114 12.453 1.00 85.94 83 ASP A C 1
ATOM 605 O O . ASP A 1 83 ? -0.421 5.143 11.643 1.00 85.94 83 ASP A O 1
ATOM 609 N N . SER A 1 84 ? -1.119 5.013 13.769 1.00 86.00 84 SER A N 1
ATOM 610 C CA . SER A 1 84 ? 0.212 5.078 14.390 1.00 86.00 84 SER A CA 1
ATOM 611 C C . SER A 1 84 ? 1.181 4.002 13.899 1.00 86.00 84 SER A C 1
ATOM 613 O O . SER A 1 84 ? 2.384 4.232 13.870 1.00 86.00 84 SER A O 1
ATOM 615 N N . ARG A 1 85 ? 0.664 2.839 13.482 1.00 84.81 85 ARG A N 1
ATOM 616 C CA . ARG A 1 85 ? 1.450 1.744 12.883 1.00 84.81 85 ARG A CA 1
ATOM 617 C C . ARG A 1 85 ? 1.513 1.782 11.352 1.00 84.81 85 ARG A C 1
ATOM 619 O O . ARG A 1 85 ? 2.039 0.855 10.750 1.00 84.81 85 ARG A O 1
ATOM 626 N N . MET A 1 86 ? 0.935 2.807 10.728 1.00 89.25 86 MET A N 1
ATOM 627 C CA . MET A 1 86 ? 0.979 3.066 9.285 1.00 89.25 86 MET A CA 1
ATOM 628 C C . MET A 1 86 ? 1.820 4.321 9.024 1.00 89.25 86 MET A C 1
ATOM 630 O O . MET A 1 86 ? 1.336 5.315 8.468 1.00 89.25 86 MET A O 1
ATOM 634 N N . ASP A 1 87 ? 3.062 4.275 9.499 1.00 91.50 87 ASP A N 1
ATOM 635 C CA . ASP A 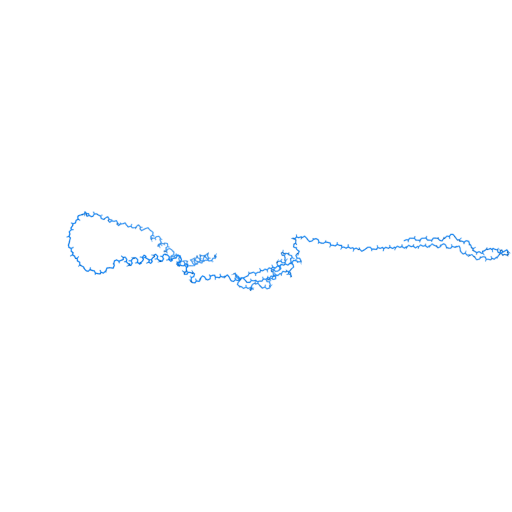1 87 ? 4.060 5.319 9.302 1.00 91.50 87 ASP A CA 1
ATOM 636 C C . ASP A 1 87 ? 4.624 5.313 7.871 1.00 91.50 87 ASP A C 1
ATOM 638 O O . ASP A 1 87 ? 4.302 4.459 7.038 1.00 91.50 87 ASP A O 1
ATOM 642 N N . ASP A 1 88 ? 5.452 6.308 7.560 1.00 92.62 88 ASP A N 1
ATOM 643 C CA . ASP A 1 88 ? 6.020 6.474 6.220 1.00 92.62 88 ASP A CA 1
ATOM 644 C C . ASP A 1 88 ? 6.932 5.301 5.818 1.00 92.62 88 ASP A C 1
ATOM 646 O O . ASP A 1 88 ? 7.006 4.958 4.632 1.00 92.62 88 ASP A O 1
ATOM 650 N N . ASP A 1 89 ? 7.572 4.647 6.790 1.00 94.69 89 ASP A N 1
ATOM 651 C CA . ASP A 1 89 ? 8.417 3.471 6.572 1.00 94.69 89 ASP A CA 1
ATOM 652 C C . ASP A 1 89 ? 7.570 2.267 6.143 1.00 94.69 89 ASP A C 1
ATOM 654 O O . ASP A 1 89 ? 7.846 1.654 5.107 1.00 94.69 89 ASP A O 1
ATOM 658 N N . PHE A 1 90 ? 6.470 1.993 6.851 1.00 94.31 90 PHE A N 1
ATOM 659 C CA . PHE A 1 90 ? 5.507 0.956 6.479 1.00 94.31 90 PHE A CA 1
ATOM 660 C C . PHE A 1 90 ? 4.898 1.209 5.092 1.00 94.31 90 PHE A C 1
ATOM 662 O O . PHE A 1 90 ? 4.783 0.302 4.262 1.00 94.31 90 PHE A O 1
ATOM 669 N N . ILE A 1 91 ? 4.546 2.462 4.788 1.00 94.62 91 ILE A N 1
ATOM 670 C CA . ILE A 1 91 ? 4.036 2.833 3.462 1.00 94.62 91 ILE A CA 1
ATOM 671 C C . ILE A 1 91 ? 5.103 2.625 2.375 1.00 94.62 91 ILE A C 1
ATOM 673 O O . ILE A 1 91 ? 4.782 2.189 1.263 1.00 94.62 91 ILE A O 1
ATOM 677 N N . THR A 1 92 ? 6.370 2.905 2.677 1.00 95.75 92 THR A N 1
ATOM 678 C CA . THR A 1 92 ? 7.494 2.685 1.757 1.00 95.75 92 THR A CA 1
ATOM 679 C C . THR A 1 92 ? 7.739 1.198 1.509 1.00 95.75 92 THR A C 1
ATOM 681 O O . THR A 1 92 ? 7.977 0.798 0.363 1.00 95.75 92 THR A O 1
ATOM 684 N N . GLU A 1 93 ? 7.605 0.361 2.537 1.00 95.94 93 GLU A N 1
ATOM 685 C CA . GLU A 1 93 ? 7.669 -1.095 2.413 1.00 95.94 93 GLU A CA 1
ATOM 686 C C . GLU A 1 93 ? 6.564 -1.618 1.487 1.00 95.94 93 GLU A C 1
ATOM 688 O O . GLU A 1 93 ? 6.856 -2.349 0.538 1.00 95.94 93 GLU A O 1
ATOM 693 N N . ILE A 1 94 ? 5.317 -1.162 1.667 1.00 95.94 94 ILE A N 1
ATOM 694 C CA . ILE A 1 94 ? 4.192 -1.533 0.793 1.00 95.94 94 ILE A CA 1
ATOM 695 C C . ILE A 1 94 ? 4.465 -1.138 -0.658 1.00 95.94 94 ILE A C 1
ATOM 697 O O . ILE A 1 94 ? 4.266 -1.949 -1.566 1.00 95.94 94 ILE A O 1
ATOM 701 N N . LYS A 1 95 ? 4.941 0.089 -0.904 1.00 96.56 95 LYS A N 1
ATOM 702 C CA . LYS A 1 95 ? 5.285 0.531 -2.264 1.00 96.56 95 LYS A CA 1
ATOM 703 C C . LYS A 1 95 ? 6.389 -0.330 -2.873 1.00 96.56 95 LYS A C 1
ATOM 705 O O . LYS A 1 95 ? 6.315 -0.668 -4.052 1.00 96.56 95 LYS A O 1
ATOM 710 N N . THR A 1 96 ? 7.390 -0.702 -2.081 1.00 96.94 96 THR A N 1
ATOM 711 C CA . THR A 1 96 ? 8.505 -1.544 -2.530 1.00 96.94 96 THR A CA 1
ATOM 712 C C . THR A 1 96 ? 8.028 -2.956 -2.855 1.00 96.94 96 THR A C 1
ATOM 714 O O . THR A 1 96 ? 8.296 -3.454 -3.947 1.00 96.94 96 THR A O 1
ATOM 717 N N . ALA A 1 97 ? 7.248 -3.576 -1.968 1.00 97.06 97 ALA A N 1
ATOM 718 C CA . ALA A 1 97 ? 6.669 -4.899 -2.181 1.00 97.06 97 ALA A CA 1
ATOM 719 C C . ALA A 1 97 ? 5.767 -4.929 -3.424 1.00 97.06 97 ALA A C 1
ATOM 721 O O . ALA A 1 97 ? 5.893 -5.816 -4.271 1.00 97.06 97 ALA A O 1
ATOM 722 N N . ALA A 1 98 ? 4.907 -3.921 -3.585 1.00 95.81 98 ALA A N 1
ATOM 723 C CA . ALA A 1 98 ? 4.053 -3.785 -4.758 1.00 95.81 98 ALA A CA 1
ATOM 724 C C . ALA A 1 98 ? 4.864 -3.571 -6.046 1.00 95.81 98 ALA A C 1
ATOM 726 O O . ALA A 1 98 ? 4.536 -4.148 -7.085 1.00 95.81 98 ALA A O 1
ATOM 727 N N . SER A 1 99 ? 5.947 -2.792 -5.984 1.00 96.50 99 SER A N 1
ATOM 728 C CA . SER A 1 99 ? 6.856 -2.577 -7.113 1.00 96.50 99 SER A CA 1
ATOM 729 C C . SER A 1 99 ? 7.550 -3.869 -7.540 1.00 96.50 99 SER A C 1
ATOM 731 O O . SER A 1 99 ? 7.559 -4.188 -8.727 1.00 96.50 99 SER A O 1
ATOM 733 N N . ILE A 1 100 ? 8.047 -4.658 -6.584 1.00 95.94 100 ILE A N 1
ATOM 734 C CA . ILE A 1 100 ? 8.679 -5.959 -6.848 1.00 95.94 100 ILE A CA 1
ATOM 735 C C . ILE A 1 100 ? 7.671 -6.946 -7.452 1.00 95.94 100 ILE A C 1
ATOM 737 O O . ILE A 1 100 ? 7.997 -7.647 -8.406 1.00 95.94 100 ILE A O 1
ATOM 741 N N . ALA A 1 101 ? 6.442 -6.984 -6.932 1.00 94.81 101 ALA A N 1
ATOM 742 C CA . ALA A 1 101 ? 5.418 -7.921 -7.388 1.00 94.81 101 ALA A CA 1
ATOM 743 C C . ALA A 1 101 ? 4.867 -7.596 -8.787 1.00 94.81 101 ALA A C 1
ATOM 745 O O . ALA A 1 101 ? 4.525 -8.502 -9.543 1.00 94.81 101 ALA A O 1
ATOM 746 N N . THR A 1 102 ? 4.753 -6.310 -9.132 1.00 92.31 102 THR A N 1
ATOM 747 C CA . THR A 1 102 ? 4.088 -5.858 -10.372 1.00 92.31 102 THR A CA 1
ATOM 748 C C . THR A 1 102 ? 5.055 -5.369 -11.451 1.00 92.31 102 THR A C 1
ATOM 750 O O . THR A 1 102 ? 4.655 -5.185 -12.599 1.00 92.31 102 THR A O 1
ATOM 753 N N . GLY A 1 103 ? 6.314 -5.110 -11.092 1.00 93.06 103 GLY A N 1
ATOM 754 C CA . GLY A 1 103 ? 7.295 -4.426 -11.937 1.00 93.06 103 GLY A CA 1
ATOM 755 C C . GLY A 1 103 ? 7.029 -2.926 -12.114 1.00 93.06 103 GLY A C 1
ATOM 756 O O . GLY A 1 103 ? 7.776 -2.256 -12.829 1.00 93.06 103 GLY A O 1
ATOM 757 N N . ILE A 1 104 ? 5.961 -2.383 -11.514 1.00 95.69 104 ILE A N 1
ATOM 758 C CA . ILE A 1 104 ? 5.615 -0.964 -11.620 1.00 95.69 104 ILE A CA 1
ATOM 759 C C . ILE A 1 104 ? 6.630 -0.162 -10.797 1.00 95.69 104 ILE A C 1
ATOM 761 O O . ILE A 1 104 ? 6.858 -0.495 -9.633 1.00 95.69 104 ILE A O 1
ATOM 765 N N . PRO A 1 105 ? 7.254 0.897 -11.341 1.00 95.88 105 PRO A N 1
ATOM 766 C CA . PRO A 1 105 ? 8.198 1.712 -10.588 1.00 95.88 105 PRO A CA 1
ATOM 767 C C . PRO A 1 105 ? 7.557 2.316 -9.336 1.00 95.88 105 PRO A C 1
ATOM 769 O O . PRO A 1 105 ? 6.466 2.870 -9.420 1.00 95.88 105 PRO A O 1
ATOM 772 N N . VAL A 1 106 ? 8.275 2.317 -8.208 1.00 95.38 106 VAL A N 1
ATOM 773 C CA . VAL A 1 106 ? 7.821 2.881 -6.915 1.00 95.38 106 VAL A CA 1
ATOM 774 C C . VAL A 1 106 ? 7.227 4.293 -7.048 1.00 95.38 106 VAL A C 1
ATOM 776 O O . VAL A 1 106 ? 6.226 4.607 -6.412 1.00 95.38 106 VAL A O 1
ATOM 779 N N . ARG A 1 107 ? 7.797 5.134 -7.923 1.00 94.69 107 ARG A N 1
ATOM 780 C CA . ARG A 1 107 ? 7.306 6.499 -8.206 1.00 94.69 107 ARG A CA 1
ATOM 781 C C . ARG A 1 107 ? 5.874 6.562 -8.762 1.00 94.69 107 ARG A C 1
ATOM 783 O O . ARG A 1 107 ? 5.223 7.588 -8.614 1.00 94.69 107 ARG A O 1
ATOM 790 N N . ASN A 1 108 ? 5.400 5.487 -9.389 1.00 95.69 108 ASN A N 1
ATOM 791 C CA . ASN A 1 108 ? 4.068 5.381 -9.982 1.00 95.69 108 ASN A CA 1
ATOM 792 C C . ASN A 1 108 ? 3.082 4.646 -9.051 1.00 95.69 108 ASN A C 1
ATOM 794 O O . ASN A 1 108 ? 1.974 4.314 -9.477 1.00 95.69 108 ASN A O 1
ATOM 798 N N . ILE A 1 109 ? 3.478 4.362 -7.804 1.00 96.38 109 ILE A N 1
ATOM 799 C CA . ILE A 1 109 ? 2.646 3.680 -6.811 1.00 96.38 109 ILE A CA 1
ATOM 800 C C . ILE A 1 109 ? 2.188 4.684 -5.753 1.00 96.38 109 ILE A C 1
ATOM 802 O O . ILE A 1 109 ? 2.998 5.254 -5.015 1.00 96.38 109 ILE A O 1
ATOM 806 N N . SER A 1 110 ? 0.876 4.879 -5.650 1.00 95.06 110 SER A N 1
ATOM 807 C CA . SER A 1 110 ? 0.249 5.680 -4.601 1.00 95.06 110 SER A CA 1
ATOM 808 C C . SER A 1 110 ? -0.390 4.776 -3.550 1.00 95.06 110 SER A C 1
ATOM 810 O O . SER A 1 110 ? -1.004 3.759 -3.867 1.00 95.06 110 SER A O 1
ATOM 812 N N . VAL A 1 111 ? -0.221 5.140 -2.279 1.00 95.31 111 VAL A N 1
ATOM 813 C CA . VAL A 1 111 ? -0.817 4.427 -1.146 1.00 95.31 111 VAL A CA 1
ATOM 814 C C . VAL A 1 111 ? -1.528 5.455 -0.284 1.00 95.31 111 VAL A C 1
ATOM 816 O O . VAL A 1 111 ? -0.897 6.401 0.183 1.00 95.31 111 VAL A O 1
ATOM 819 N N . ASN A 1 112 ? -2.832 5.279 -0.101 1.00 92.81 112 ASN A N 1
ATOM 820 C CA . ASN A 1 112 ? -3.679 6.169 0.682 1.00 92.81 112 ASN A CA 1
ATOM 821 C C . ASN A 1 112 ? -4.194 5.438 1.918 1.00 92.81 112 ASN A C 1
ATOM 823 O O . ASN A 1 112 ? -4.609 4.285 1.828 1.00 92.81 112 ASN A O 1
ATOM 827 N N . LYS A 1 113 ? -4.217 6.127 3.059 1.00 91.38 113 LYS A N 1
ATOM 828 C CA . LYS A 1 113 ? -4.821 5.637 4.302 1.00 91.38 113 LYS A CA 1
ATOM 829 C C . LYS A 1 113 ? -6.182 6.288 4.523 1.00 91.38 113 LYS A C 1
ATOM 831 O O . LYS A 1 113 ? -6.320 7.502 4.392 1.00 91.38 113 LYS A O 1
ATOM 836 N N . MET A 1 114 ? -7.186 5.480 4.838 1.00 89.88 114 MET A N 1
ATOM 837 C CA . MET A 1 114 ? -8.568 5.907 5.030 1.00 89.88 114 MET A CA 1
ATOM 838 C C . MET A 1 114 ? -9.120 5.308 6.321 1.00 89.88 114 MET A C 1
ATOM 840 O O . MET A 1 114 ? -9.032 4.103 6.556 1.00 89.88 114 MET A O 1
ATOM 844 N N . LYS A 1 115 ? -9.709 6.152 7.166 1.00 87.44 115 LYS A N 1
ATOM 845 C CA . LYS A 1 115 ? -10.387 5.694 8.377 1.00 87.44 115 LYS A CA 1
ATOM 846 C C . LYS A 1 115 ? -11.788 5.209 8.007 1.00 87.44 115 LYS A C 1
ATOM 848 O O . LYS A 1 115 ? -12.535 5.943 7.361 1.00 87.44 115 LYS A O 1
ATOM 853 N N . LEU A 1 116 ? -12.150 3.994 8.409 1.00 84.94 116 LEU A N 1
ATOM 854 C CA . LEU A 1 116 ? -13.532 3.538 8.345 1.00 84.94 116 LEU A CA 1
ATOM 855 C C . LEU A 1 116 ? -14.377 4.411 9.268 1.00 84.94 116 LEU A C 1
ATOM 857 O O . LEU A 1 116 ? -13.962 4.750 10.381 1.00 84.94 116 LEU A O 1
ATOM 861 N N . ALA A 1 117 ? -15.584 4.735 8.812 1.00 77.50 117 ALA A N 1
ATOM 862 C CA . ALA A 1 117 ? -16.601 5.246 9.710 1.00 77.50 117 ALA A CA 1
ATOM 863 C C . ALA A 1 117 ? -16.785 4.235 10.858 1.00 77.50 117 ALA A C 1
ATOM 865 O O . ALA A 1 117 ? -16.784 3.026 10.591 1.00 77.50 117 ALA A O 1
ATOM 866 N N . PRO A 1 118 ? -16.908 4.696 12.119 1.00 70.81 118 PRO A N 1
ATOM 867 C CA . PRO A 1 118 ? -17.320 3.816 13.201 1.00 70.81 118 PRO A CA 1
ATOM 868 C C . PRO A 1 118 ? -18.577 3.070 12.749 1.00 70.81 118 PRO A C 1
ATOM 870 O O . PRO A 1 118 ? -19.437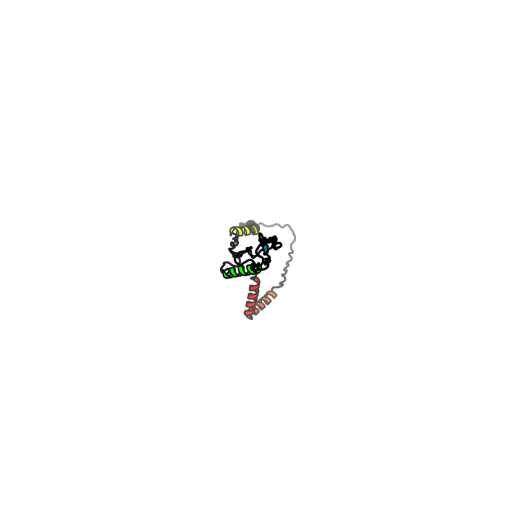 3.709 12.130 1.00 70.81 118 PRO A O 1
ATOM 873 N N . PRO A 1 119 ? -18.697 1.754 13.005 1.00 67.56 119 PRO A N 1
ATOM 874 C CA . PRO A 1 119 ? -19.978 1.100 12.805 1.00 67.56 119 PRO A CA 1
ATOM 875 C C . PRO A 1 119 ? -21.012 1.928 13.562 1.00 67.56 119 PRO A C 1
ATOM 877 O O . PRO A 1 119 ? -20.768 2.297 14.715 1.00 67.56 119 PRO A O 1
ATOM 880 N N . GLU A 1 120 ? -22.112 2.285 12.898 1.00 64.12 120 GLU A N 1
ATOM 881 C CA . GLU A 1 120 ? -23.263 2.849 13.587 1.00 64.12 120 GLU A CA 1
ATOM 882 C C . GLU A 1 120 ? -23.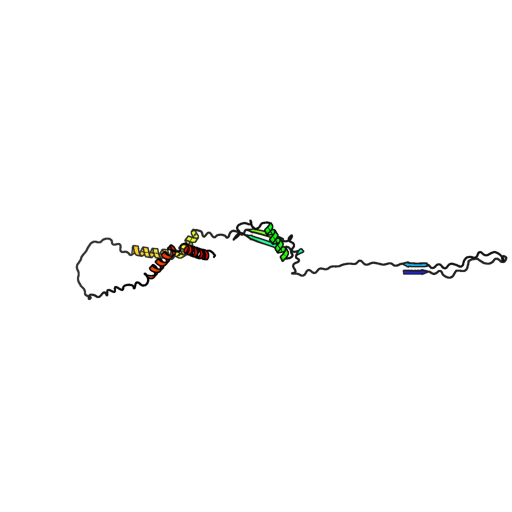674 1.793 14.602 1.00 64.12 120 GLU A C 1
ATOM 884 O O . GLU A 1 120 ? -24.285 0.776 14.268 1.00 64.12 120 GLU A O 1
ATOM 889 N N . VAL A 1 121 ? -23.230 1.980 15.844 1.00 64.00 121 VAL A N 1
ATOM 890 C CA . VAL A 1 121 ? -23.787 1.259 16.966 1.00 64.00 121 VAL A CA 1
ATOM 891 C C . VAL A 1 121 ? -25.218 1.746 16.948 1.00 64.00 121 VAL A C 1
ATOM 893 O O . VAL A 1 121 ? -25.486 2.898 17.288 1.00 64.00 121 VAL A O 1
ATOM 896 N N . VAL A 1 122 ? -26.123 0.918 16.430 1.00 63.47 122 VAL A N 1
ATOM 897 C CA . VAL A 1 122 ? -27.540 1.085 16.698 1.00 63.47 122 VAL A CA 1
ATOM 898 C C . VAL A 1 122 ? -27.610 0.902 18.204 1.00 63.47 122 VAL A C 1
ATOM 900 O O . VAL A 1 122 ? -27.684 -0.217 18.707 1.00 63.47 122 VAL A O 1
ATOM 903 N N . GLU A 1 123 ? -27.407 1.995 18.941 1.00 64.38 123 GLU A N 1
ATOM 904 C CA . GLU A 1 123 ? -27.739 2.058 20.344 1.00 64.38 123 GLU A CA 1
ATOM 905 C C . GLU A 1 123 ? -29.229 1.801 20.341 1.00 64.38 123 GLU A C 1
ATOM 907 O O . GLU A 1 123 ? -30.018 2.695 20.034 1.00 64.38 123 GLU A O 1
ATOM 912 N N . GLU A 1 124 ? -29.603 0.539 20.547 1.00 63.91 124 GLU A N 1
ATOM 913 C CA . GLU A 1 124 ? -30.995 0.201 20.725 1.00 63.91 124 GLU A CA 1
ATOM 914 C C . GLU A 1 124 ? -31.483 1.089 21.844 1.00 63.91 124 GLU A C 1
ATOM 916 O O . GLU A 1 124 ? -31.038 0.991 22.997 1.00 63.91 124 GLU A O 1
ATOM 921 N N . ASN A 1 125 ? -32.323 2.044 21.460 1.00 75.88 125 ASN A N 1
ATOM 922 C CA . ASN A 1 125 ? -32.733 3.076 22.367 1.00 75.88 125 ASN A CA 1
ATOM 923 C C . ASN A 1 125 ? -33.455 2.366 23.513 1.00 75.88 125 ASN A C 1
ATOM 925 O O . ASN A 1 125 ? -34.045 1.296 23.326 1.00 75.88 125 ASN A O 1
ATOM 929 N N . THR A 1 126 ? -33.453 2.926 24.720 1.00 75.56 126 THR A N 1
ATOM 930 C CA . THR A 1 126 ? -34.179 2.283 25.834 1.00 75.56 126 THR A CA 1
ATOM 931 C C . THR A 1 126 ? -35.649 2.054 25.459 1.00 75.56 126 THR A C 1
ATOM 933 O O . THR A 1 126 ? -36.250 1.068 25.872 1.00 75.56 126 THR A O 1
ATOM 936 N N . ALA A 1 127 ? -36.194 2.909 24.588 1.00 79.69 127 ALA A N 1
ATOM 937 C CA . ALA A 1 127 ? -37.497 2.748 23.957 1.00 79.69 127 ALA A CA 1
ATOM 938 C C . ALA A 1 127 ? -37.620 1.515 23.038 1.00 79.69 127 ALA A C 1
ATOM 940 O O . ALA A 1 127 ? -38.674 0.882 23.037 1.00 79.69 127 ALA A O 1
ATOM 941 N N . ASP A 1 128 ? -36.580 1.161 22.284 1.00 81.88 128 ASP A N 1
ATOM 942 C CA . ASP A 1 128 ? -36.577 0.005 21.382 1.00 81.88 128 ASP A CA 1
ATOM 943 C C . ASP A 1 128 ? -36.486 -1.304 22.170 1.00 81.88 128 ASP A C 1
ATOM 945 O O . ASP A 1 128 ? -37.304 -2.197 21.950 1.00 81.88 128 ASP A O 1
ATOM 949 N N . ARG A 1 129 ? -35.640 -1.354 23.211 1.00 80.31 129 ARG A N 1
ATOM 950 C CA . ARG A 1 129 ? -35.617 -2.483 24.160 1.00 80.31 129 ARG A CA 1
ATOM 951 C C . ARG A 1 129 ? -36.938 -2.656 24.903 1.00 80.31 129 ARG A C 1
ATOM 953 O O . ARG A 1 129 ? -37.403 -3.776 25.074 1.00 80.31 129 ARG A O 1
ATOM 960 N N . ILE A 1 130 ? -37.569 -1.565 25.349 1.00 84.81 130 ILE A N 1
ATOM 961 C CA . ILE A 1 130 ? -38.887 -1.632 26.006 1.00 84.81 130 ILE A CA 1
ATOM 962 C C . ILE A 1 130 ? -39.955 -2.106 25.015 1.00 84.81 130 ILE A C 1
ATOM 964 O O . ILE A 1 130 ? -40.805 -2.914 25.383 1.00 84.81 130 ILE A O 1
ATOM 968 N N . ARG A 1 131 ? -39.926 -1.636 23.762 1.00 86.69 131 ARG A N 1
ATOM 969 C CA . ARG A 1 131 ? -40.846 -2.101 22.713 1.00 86.69 131 ARG A CA 1
ATOM 970 C C . ARG A 1 131 ? -40.677 -3.582 22.423 1.00 86.69 131 ARG A C 1
ATOM 972 O O . ARG A 1 131 ? -41.685 -4.265 22.278 1.00 86.69 131 ARG A O 1
ATOM 979 N N . GLU A 1 132 ? -39.445 -4.071 22.365 1.00 87.06 132 GLU A N 1
ATOM 980 C CA . GLU A 1 132 ? -39.157 -5.492 22.200 1.00 87.06 132 GLU A CA 1
ATOM 981 C C . GLU A 1 132 ? -39.651 -6.307 23.398 1.00 87.06 132 GLU A C 1
ATOM 983 O O . GLU A 1 132 ? -40.398 -7.266 23.220 1.00 87.06 132 GLU A O 1
ATOM 988 N N . LEU A 1 133 ? -39.377 -5.857 24.625 1.00 87.38 133 LEU A N 1
ATOM 989 C CA . LEU A 1 133 ? -39.855 -6.525 25.837 1.00 87.38 133 LEU A CA 1
ATOM 990 C C . LEU A 1 133 ? -41.391 -6.572 25.909 1.00 87.38 133 LEU A C 1
ATOM 992 O O . LEU A 1 133 ? -41.971 -7.581 26.301 1.00 87.38 133 LEU A O 1
ATOM 996 N N . VAL A 1 134 ? -42.070 -5.491 25.514 1.00 91.31 134 VAL A N 1
ATOM 997 C CA . VAL A 1 134 ? -43.539 -5.432 25.447 1.00 91.31 134 VAL A CA 1
ATOM 998 C C . VAL A 1 134 ? -44.080 -6.292 24.303 1.00 91.31 134 VAL A C 1
ATOM 1000 O O . VAL A 1 134 ? -45.134 -6.902 24.460 1.00 91.31 134 VAL A O 1
ATOM 1003 N N . ARG A 1 135 ? -43.384 -6.381 23.168 1.00 91.00 135 ARG A N 1
ATOM 1004 C CA . ARG A 1 135 ? -43.779 -7.251 22.052 1.00 91.00 135 ARG A CA 1
ATOM 1005 C C . ARG A 1 135 ? -43.691 -8.725 22.442 1.00 91.00 135 ARG A C 1
ATOM 1007 O O . ARG A 1 135 ? -44.637 -9.466 22.190 1.00 91.00 135 ARG A O 1
ATOM 1014 N N . ASP A 1 136 ? -42.603 -9.114 23.094 1.00 91.81 136 ASP A N 1
ATOM 1015 C CA . ASP A 1 136 ? -42.314 -10.515 23.389 1.00 91.81 136 ASP A CA 1
ATOM 1016 C C . ASP A 1 136 ? -43.036 -10.993 24.659 1.00 91.81 136 ASP A C 1
ATOM 1018 O O . ASP A 1 136 ? -43.571 -12.101 24.700 1.00 91.81 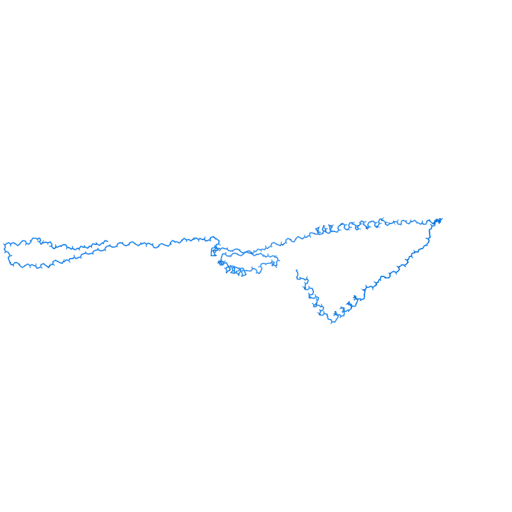136 ASP A O 1
ATOM 1022 N N . TYR A 1 137 ? -43.129 -10.138 25.684 1.00 92.38 137 TYR A N 1
ATOM 1023 C CA . TYR A 1 137 ? -43.691 -10.498 26.992 1.00 92.38 137 TYR A CA 1
ATOM 1024 C C . TYR A 1 137 ? -45.003 -9.790 27.341 1.00 92.38 137 TYR A C 1
ATOM 1026 O O . TYR A 1 137 ? -45.662 -10.176 28.308 1.00 92.38 137 TYR A O 1
ATOM 1034 N N . GLY A 1 138 ? -45.436 -8.782 26.579 1.00 92.56 138 GLY A N 1
ATOM 1035 C CA . GLY A 1 138 ? -46.622 -7.986 26.915 1.00 92.56 138 GLY A CA 1
ATOM 1036 C C . GLY A 1 138 ? -47.915 -8.798 26.935 1.00 92.56 138 GLY A C 1
ATOM 1037 O O . GLY A 1 138 ? -48.741 -8.602 27.826 1.00 92.56 138 GLY A O 1
ATOM 1038 N N . PHE A 1 139 ? -48.072 -9.762 26.022 1.00 92.56 139 PHE A N 1
ATOM 1039 C CA . PHE A 1 139 ? -49.225 -10.668 26.029 1.00 92.56 139 PHE A CA 1
ATOM 1040 C C . PHE A 1 139 ? -49.256 -11.543 27.291 1.00 92.56 139 PHE A C 1
ATOM 1042 O O . PHE A 1 139 ? -50.290 -11.646 27.952 1.00 92.56 139 PHE A O 1
ATOM 1049 N N . PHE A 1 140 ? -48.114 -12.122 27.669 1.00 93.50 140 PHE A N 1
ATOM 1050 C CA . PHE A 1 140 ? -48.002 -12.944 28.875 1.00 93.50 140 PHE A CA 1
ATOM 1051 C C . PHE A 1 140 ? -48.238 -12.124 30.147 1.00 93.50 140 PHE A C 1
ATOM 1053 O O . PHE A 1 140 ? -48.966 -12.569 31.034 1.00 93.50 140 PHE A O 1
ATOM 1060 N N . ALA A 1 141 ? -47.696 -10.906 30.217 1.00 91.25 141 ALA A N 1
ATOM 1061 C CA . ALA A 1 141 ? -47.924 -9.987 31.329 1.00 91.25 141 ALA A CA 1
ATOM 1062 C C . ALA A 1 141 ? -49.408 -9.591 31.457 1.00 91.25 141 ALA A C 1
ATOM 1064 O O . ALA A 1 141 ? -49.955 -9.603 32.560 1.00 91.25 141 ALA A O 1
ATOM 1065 N N . LEU A 1 142 ? -50.084 -9.304 30.337 1.00 92.19 142 LEU A N 1
ATOM 1066 C CA . LEU A 1 142 ? -51.518 -8.999 30.302 1.00 92.19 142 LEU A CA 1
ATOM 1067 C C . LEU A 1 142 ? -52.365 -10.194 30.765 1.00 92.19 142 LEU A C 1
ATOM 1069 O O . LEU A 1 142 ? -53.292 -10.029 31.558 1.00 92.19 142 LEU A O 1
ATOM 1073 N N . MET A 1 143 ? -52.033 -11.400 30.299 1.00 93.06 143 MET A N 1
ATOM 1074 C CA . MET A 1 143 ? -52.716 -12.633 30.691 1.00 93.06 143 MET A CA 1
ATOM 1075 C C . MET A 1 143 ? -52.567 -12.899 32.193 1.00 93.06 143 MET A C 1
ATOM 1077 O O . MET A 1 143 ? -53.553 -13.194 32.867 1.00 93.06 143 MET A O 1
ATOM 1081 N N . LEU A 1 144 ? -51.357 -12.739 32.735 1.00 93.56 144 LEU A N 1
ATOM 1082 C CA . LEU A 1 144 ? -51.085 -12.912 34.162 1.00 93.56 144 LEU A CA 1
ATOM 1083 C C . LEU A 1 144 ? -51.861 -11.881 34.996 1.00 93.56 144 LEU A C 1
ATOM 1085 O O . LEU A 1 144 ? -52.470 -12.239 36.002 1.00 93.56 144 LEU A O 1
ATOM 1089 N N . LEU A 1 145 ? -51.928 -10.626 34.540 1.00 93.12 145 LEU A N 1
ATOM 1090 C CA . LEU A 1 145 ? -52.712 -9.577 35.193 1.00 93.12 145 LEU A CA 1
ATOM 1091 C C . LEU A 1 145 ? -54.214 -9.896 35.186 1.00 93.12 145 LEU A C 1
ATOM 1093 O O . LEU A 1 145 ? -54.866 -9.725 36.216 1.00 93.12 145 LEU A O 1
ATOM 1097 N N . LEU A 1 146 ? -54.766 -10.413 34.081 1.00 91.62 146 LEU A N 1
ATOM 1098 C CA . LEU A 1 146 ? -56.164 -10.859 34.041 1.00 91.62 146 LEU A CA 1
ATOM 1099 C C . LEU A 1 146 ? -56.431 -12.038 34.979 1.00 91.62 146 LEU A C 1
ATOM 1101 O O . LEU A 1 146 ? -57.438 -12.026 35.686 1.00 91.62 146 LEU A O 1
ATOM 1105 N N . ILE A 1 147 ? -55.531 -13.022 35.033 1.00 91.06 147 ILE A N 1
ATOM 1106 C CA . ILE A 1 147 ? -55.647 -14.159 35.957 1.00 91.06 147 ILE A CA 1
ATOM 1107 C C . ILE A 1 147 ? -55.602 -13.664 37.409 1.00 91.06 147 ILE A C 1
ATOM 1109 O O . ILE A 1 147 ? -56.463 -14.026 38.209 1.00 91.06 147 ILE A O 1
ATOM 1113 N N . ALA A 1 148 ? -54.656 -12.787 37.750 1.00 90.44 148 ALA A N 1
ATOM 1114 C CA . ALA A 1 148 ? -54.552 -12.194 39.082 1.00 90.44 148 ALA A CA 1
ATOM 1115 C C . ALA A 1 148 ? -55.793 -11.357 39.439 1.00 90.44 148 ALA A C 1
ATOM 1117 O O . ALA A 1 148 ? -56.327 -11.478 40.541 1.00 90.44 148 ALA A O 1
ATOM 1118 N N . GLY A 1 149 ? -56.303 -10.559 38.497 1.00 90.38 149 GLY A N 1
ATOM 1119 C CA . GLY A 1 149 ? -57.537 -9.791 38.664 1.00 90.38 149 GLY A CA 1
ATOM 1120 C C . GLY A 1 149 ? -58.753 -10.687 38.897 1.00 90.38 149 GLY A C 1
ATOM 1121 O O . GLY A 1 149 ? -59.558 -10.415 39.787 1.00 90.38 149 GLY A O 1
ATOM 1122 N N . MET A 1 150 ? -58.853 -11.796 38.166 1.00 87.25 150 MET A N 1
ATOM 1123 C CA . MET A 1 150 ? -59.917 -12.782 38.339 1.00 87.25 150 MET A CA 1
ATOM 1124 C C . MET A 1 150 ? -59.804 -13.534 39.668 1.00 87.25 150 MET A C 1
ATOM 1126 O O . MET A 1 150 ? -60.827 -13.782 40.294 1.00 87.25 150 MET A O 1
ATOM 1130 N N . LEU A 1 151 ? -58.597 -13.832 40.153 1.00 86.44 151 LEU A N 1
ATOM 1131 C CA . LEU A 1 151 ? -58.397 -14.408 41.487 1.00 86.44 151 LEU A CA 1
ATOM 1132 C C . LEU A 1 151 ? -58.842 -13.438 42.591 1.00 86.44 151 LEU A C 1
ATOM 1134 O O . LEU A 1 151 ? -59.563 -13.835 43.504 1.00 86.44 151 LEU A O 1
ATOM 1138 N N . ILE A 1 152 ? -58.476 -12.158 42.485 1.00 85.25 152 ILE A N 1
ATOM 1139 C CA . ILE A 1 152 ? -58.857 -11.125 43.462 1.00 85.25 152 ILE A CA 1
ATOM 1140 C C . ILE A 1 152 ? -60.372 -10.860 43.434 1.00 85.25 152 ILE A C 1
ATOM 1142 O O . ILE A 1 152 ? -60.980 -10.653 44.484 1.00 85.25 152 ILE A O 1
ATOM 1146 N N . PHE A 1 153 ? -60.991 -10.865 42.251 1.00 80.88 153 PHE A N 1
ATOM 1147 C CA . PHE A 1 153 ? -62.421 -10.588 42.084 1.00 80.88 153 PHE A CA 1
ATOM 1148 C C . PHE A 1 153 ? -63.313 -11.817 42.327 1.00 80.88 153 PHE A C 1
ATOM 1150 O O . PHE A 1 153 ? -64.436 -11.681 42.807 1.00 80.88 153 PHE A O 1
ATOM 1157 N N . GLY A 1 154 ? -62.814 -13.012 42.008 1.00 72.88 154 GLY A N 1
ATOM 1158 C CA . GLY A 1 154 ? -63.493 -14.299 42.174 1.00 72.88 154 GLY A CA 1
ATOM 1159 C C . GLY A 1 154 ? -63.422 -14.860 43.592 1.00 72.88 154 GLY A C 1
ATOM 1160 O O . GLY A 1 154 ? -64.200 -15.751 43.931 1.00 72.88 154 GLY A O 1
ATOM 1161 N N . LEU A 1 155 ? -62.548 -14.324 44.451 1.00 72.31 155 LEU A N 1
ATOM 1162 C CA . LEU A 1 155 ? -62.617 -14.578 45.886 1.00 72.31 155 LEU A CA 1
ATOM 1163 C C . LEU A 1 155 ? -63.927 -13.978 46.424 1.00 72.31 155 LEU A C 1
ATOM 1165 O O . LEU A 1 155 ? -64.101 -12.754 46.374 1.00 72.31 155 LEU A O 1
ATOM 1169 N N . PRO A 1 156 ? -64.861 -14.793 46.960 1.00 69.50 156 PRO A N 1
ATOM 1170 C CA . PRO A 1 156 ? -66.072 -14.263 47.553 1.00 69.50 156 PRO A CA 1
ATOM 1171 C C . PRO A 1 156 ? -65.640 -13.361 48.7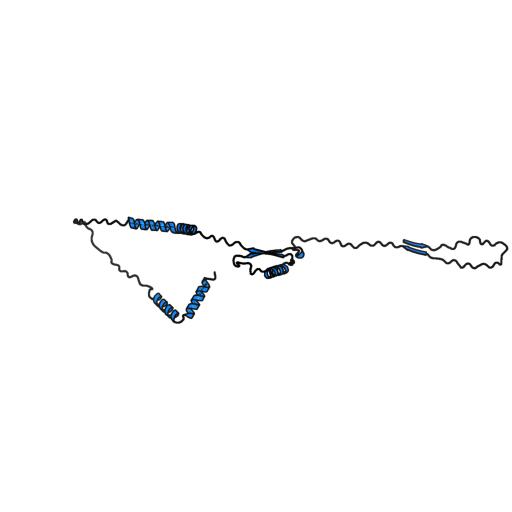00 1.00 69.50 156 PRO A C 1
ATOM 1173 O O . PRO A 1 156 ? -65.095 -13.826 49.704 1.00 69.50 156 PRO A O 1
ATOM 1176 N N . ARG A 1 157 ? -65.866 -12.052 48.543 1.00 62.41 157 ARG A N 1
ATOM 1177 C CA . ARG A 1 157 ? -65.774 -11.091 49.638 1.00 62.41 157 ARG A CA 1
ATOM 1178 C C . ARG A 1 157 ? -66.680 -11.621 50.741 1.00 62.41 157 ARG A C 1
ATOM 1180 O O . ARG A 1 157 ? -67.893 -11.421 50.687 1.00 62.41 157 ARG A O 1
ATOM 1187 N N . ARG A 1 158 ? -66.100 -12.308 51.731 1.00 59.59 158 ARG A N 1
ATOM 1188 C CA . ARG A 1 158 ? -66.749 -12.623 53.002 1.00 59.59 158 ARG A CA 1
ATOM 1189 C C . ARG A 1 158 ? -67.026 -11.288 53.686 1.00 59.59 158 ARG A C 1
ATOM 1191 O O . ARG A 1 158 ? -66.286 -10.843 54.554 1.00 59.59 158 ARG A O 1
ATOM 1198 N N . LYS A 1 159 ? -68.095 -10.618 53.256 1.00 51.97 159 LYS A N 1
ATOM 1199 C CA . LYS A 1 159 ? -68.837 -9.726 54.131 1.00 51.97 159 LYS A CA 1
ATOM 1200 C C . LYS A 1 159 ? -69.378 -10.632 55.222 1.00 51.97 159 LYS A C 1
ATOM 1202 O O . LYS A 1 159 ? -70.139 -11.552 54.926 1.00 51.97 159 LYS A O 1
ATOM 1207 N N . GLY A 1 160 ? -68.901 -10.408 56.442 1.00 54.56 160 GLY A N 1
ATOM 1208 C CA . GLY A 1 160 ? -69.388 -11.098 57.622 1.00 54.56 160 GLY A CA 1
ATOM 1209 C C . GLY A 1 160 ? -70.910 -11.056 57.645 1.00 54.56 160 GLY A C 1
ATOM 1210 O O . GLY A 1 160 ? -71.513 -9.984 57.613 1.00 54.56 160 GLY A O 1
ATOM 1211 N N . LYS A 1 161 ? -71.514 -12.238 57.641 1.00 36.97 161 LYS A N 1
ATOM 1212 C CA . LYS A 1 161 ? -72.872 -12.445 58.112 1.00 36.97 161 LYS A CA 1
ATOM 1213 C C . LYS A 1 161 ? -72.770 -13.516 59.179 1.00 36.97 161 LYS A C 1
ATOM 1215 O O . LYS A 1 161 ? -72.434 -14.663 58.889 1.00 36.97 161 LYS A O 1
ATOM 1220 N N . GLU A 1 162 ? -72.936 -13.065 60.412 1.00 44.53 162 GLU A N 1
ATOM 1221 C CA . GLU A 1 162 ? -73.168 -13.913 61.565 1.00 44.53 162 GLU A CA 1
ATOM 1222 C C . GLU A 1 162 ? -74.443 -14.733 61.347 1.00 44.53 162 GLU A C 1
ATOM 1224 O O . GLU A 1 162 ? -75.421 -14.236 60.796 1.00 44.53 162 GLU A O 1
ATOM 1229 N N . GLN A 1 163 ? -74.340 -15.997 61.753 1.00 44.38 163 GLN A N 1
ATOM 1230 C CA . GLN A 1 163 ? -75.366 -16.867 62.325 1.00 44.38 163 GLN A CA 1
ATOM 1231 C C . GLN A 1 163 ? -76.800 -16.723 61.800 1.00 44.38 163 GLN A C 1
ATOM 1233 O O . GLN A 1 163 ? -77.533 -15.833 62.202 1.00 44.38 163 GLN A O 1
ATOM 1238 N N . ASP A 1 164 ? -77.238 -17.746 61.070 1.00 36.66 164 ASP A N 1
ATOM 1239 C CA . ASP A 1 164 ? -78.520 -18.374 61.374 1.00 36.66 164 ASP A CA 1
ATOM 1240 C C . ASP A 1 164 ? -78.342 -19.890 61.284 1.00 36.66 164 ASP A C 1
ATOM 1242 O O . ASP A 1 164 ? -78.213 -20.483 60.211 1.00 36.66 164 ASP A O 1
ATOM 1246 N N . ALA A 1 165 ? -78.259 -20.511 62.459 1.00 45.53 165 ALA A N 1
ATOM 1247 C CA . ALA A 1 165 ? -78.437 -21.938 62.620 1.00 45.53 165 ALA A CA 1
ATOM 1248 C C . ALA A 1 165 ? -79.941 -22.222 62.551 1.00 45.53 165 ALA A C 1
ATOM 1250 O O . ALA A 1 165 ? -80.677 -21.898 63.480 1.00 45.53 165 ALA A O 1
ATOM 1251 N N . VAL A 1 166 ? -80.395 -22.848 61.466 1.00 38.22 166 VAL A N 1
ATOM 1252 C CA . VAL A 1 166 ? -81.733 -23.442 61.392 1.00 38.22 166 VAL A CA 1
ATOM 1253 C C . VAL A 1 166 ? -81.601 -24.912 61.021 1.00 38.22 166 VAL A C 1
ATOM 1255 O O . VAL A 1 166 ? -80.826 -25.302 60.150 1.00 38.22 166 VAL A O 1
ATOM 1258 N N . ALA A 1 167 ? -82.334 -25.712 61.785 1.00 38.69 167 ALA A N 1
ATOM 1259 C CA . ALA A 1 167 ? -82.313 -27.157 61.831 1.00 38.69 167 ALA A CA 1
ATOM 1260 C C . ALA A 1 167 ? -82.770 -27.855 60.531 1.00 38.69 167 ALA A C 1
ATOM 1262 O O . ALA A 1 167 ? -83.513 -27.319 59.714 1.00 38.69 167 ALA A O 1
ATOM 1263 N N . VAL A 1 168 ? -82.292 -29.096 60.434 1.00 39.41 168 VAL A N 1
ATOM 1264 C CA . VAL A 1 168 ? -82.436 -30.178 59.438 1.00 39.41 168 VAL A CA 1
ATOM 1265 C C . VAL A 1 168 ? -83.893 -30.451 58.976 1.00 39.41 168 VAL A C 1
ATOM 1267 O O . VAL A 1 168 ? -84.825 -30.177 59.731 1.00 39.41 168 VAL A O 1
ATOM 1270 N N . PRO A 1 169 ? -84.118 -31.104 57.809 1.00 44.06 169 PRO A N 1
ATOM 1271 C CA . PRO A 1 169 ? -84.204 -32.568 57.846 1.00 44.06 169 PRO A CA 1
ATOM 1272 C C . PRO A 1 169 ? -83.528 -33.317 56.681 1.00 44.06 169 PRO A C 1
ATOM 1274 O O . PRO A 1 169 ? -83.250 -32.810 55.600 1.00 44.06 169 PRO A O 1
ATOM 1277 N N . VAL A 1 170 ? -83.249 -34.572 57.011 1.00 43.78 170 VAL A N 1
ATOM 1278 C CA . VAL A 1 170 ? -82.546 -35.633 56.295 1.00 43.78 170 VAL A CA 1
ATOM 1279 C C . VAL A 1 170 ? -83.276 -36.059 55.015 1.00 43.78 170 VAL A C 1
ATOM 1281 O O . VAL A 1 170 ? -84.461 -36.376 55.066 1.00 43.78 170 VAL A O 1
ATOM 1284 N N . ALA A 1 171 ? -82.545 -36.196 53.903 1.00 37.56 171 ALA A N 1
ATOM 1285 C CA . ALA A 1 171 ? -82.922 -37.059 52.781 1.00 37.56 171 ALA A CA 1
ATOM 1286 C C . ALA A 1 171 ? -81.682 -37.841 52.308 1.00 37.56 171 ALA A C 1
ATOM 1288 O O . ALA A 1 171 ? -80.593 -37.287 52.185 1.00 37.56 171 ALA A O 1
ATOM 1289 N N . GLY A 1 172 ? -81.849 -39.158 52.178 1.00 40.06 172 GLY A N 1
ATOM 1290 C CA . GLY A 1 172 ? -80.805 -40.176 52.279 1.00 40.06 172 GLY A CA 1
ATOM 1291 C C . GLY A 1 172 ? -79.819 -40.336 51.116 1.00 40.06 172 GLY A C 1
ATOM 1292 O O . GLY A 1 172 ? -80.130 -40.107 49.953 1.00 40.06 172 GLY A O 1
ATOM 1293 N N . GLY A 1 173 ? -78.647 -40.858 51.481 1.00 41.19 173 GLY A N 1
ATOM 1294 C CA . GLY A 1 173 ? -77.630 -41.459 50.615 1.00 41.19 173 GLY A CA 1
ATOM 1295 C C . GLY A 1 173 ? -76.514 -42.034 51.506 1.00 41.19 173 GLY A C 1
ATOM 1296 O O . GLY A 1 173 ? -76.135 -41.363 52.467 1.00 41.19 173 GLY A O 1
ATOM 1297 N N . PRO A 1 174 ? -76.051 -43.283 51.313 1.00 46.00 174 PRO A N 1
ATOM 1298 C CA . PRO A 1 174 ? -75.202 -43.958 52.287 1.00 46.00 174 PRO A CA 1
ATOM 1299 C C . PRO A 1 174 ? -73.763 -43.425 52.320 1.00 46.00 174 PRO A C 1
ATOM 1301 O O . PRO A 1 174 ? -73.241 -42.832 51.382 1.00 46.00 174 PRO A O 1
ATOM 1304 N N . LYS A 1 175 ? -73.173 -43.661 53.486 1.00 42.22 175 LYS A N 1
ATOM 1305 C CA . LYS A 1 175 ? -71.913 -43.193 54.058 1.00 42.22 175 LYS A CA 1
ATOM 1306 C C . LYS A 1 175 ? -70.701 -44.022 53.590 1.00 42.22 175 LYS A C 1
ATOM 1308 O O . LYS A 1 175 ? -70.799 -45.241 53.629 1.00 42.22 175 LYS A O 1
ATOM 1313 N N . PHE A 1 176 ? -69.570 -43.333 53.360 1.00 35.16 176 PHE A N 1
ATOM 1314 C CA . PHE A 1 176 ? -68.164 -43.807 53.325 1.00 35.16 176 PHE A CA 1
ATOM 1315 C C . PHE A 1 176 ? -67.822 -44.833 52.219 1.00 35.16 176 PHE A C 1
ATOM 1317 O O . PHE A 1 176 ? -68.586 -45.740 51.935 1.00 35.16 176 PHE A O 1
ATOM 1324 N N . VAL A 1 177 ? -66.720 -44.699 51.474 1.00 37.38 177 VAL A N 1
ATOM 1325 C CA . VAL A 1 177 ? -65.318 -44.765 51.924 1.00 37.38 177 VAL A CA 1
ATOM 1326 C C . VAL A 1 177 ? -64.453 -43.805 51.095 1.00 37.38 177 VAL A C 1
ATOM 1328 O O . VAL A 1 177 ? -64.491 -43.842 49.869 1.00 37.38 177 VAL A O 1
ATOM 1331 N N . VAL A 1 178 ? -63.665 -42.968 51.770 1.00 45.38 178 VAL A N 1
ATOM 1332 C CA . VAL A 1 178 ? -62.484 -42.302 51.203 1.00 45.38 178 VAL A CA 1
ATOM 1333 C C . VAL A 1 178 ? -61.321 -43.272 51.416 1.00 45.38 178 VAL A C 1
ATOM 1335 O O . VAL A 1 178 ? -61.067 -43.615 52.569 1.00 45.38 178 VAL A O 1
ATOM 1338 N N . PRO A 1 179 ? -60.655 -43.779 50.367 1.00 41.94 179 PRO A N 1
ATOM 1339 C CA . PRO A 1 179 ? -59.378 -44.450 50.543 1.00 41.94 179 PRO A CA 1
ATOM 1340 C C . PRO A 1 179 ? -58.312 -43.398 50.869 1.00 41.94 179 PRO A C 1
ATOM 1342 O O . PRO A 1 179 ? -57.984 -42.568 50.021 1.00 41.94 179 PRO A O 1
ATOM 1345 N N . ASP A 1 180 ? -57.803 -43.432 52.099 1.00 48.09 180 ASP A N 1
ATOM 1346 C CA . ASP A 1 180 ? -56.501 -42.864 52.443 1.00 48.09 180 ASP A CA 1
ATOM 1347 C C . ASP A 1 180 ? -55.441 -43.611 51.620 1.00 48.09 180 ASP A C 1
ATOM 1349 O O . ASP A 1 180 ? -55.198 -44.798 51.840 1.00 48.09 180 ASP A O 1
ATOM 1353 N N . HIS A 1 181 ? -54.846 -42.933 50.642 1.00 38.84 181 HIS A N 1
ATOM 1354 C CA . HIS A 1 181 ? -53.595 -43.358 50.020 1.00 38.84 181 HIS A CA 1
ATOM 1355 C C . HIS A 1 181 ? -52.536 -42.314 50.375 1.00 38.84 181 HIS A C 1
ATOM 1357 O O . HIS A 1 181 ? -52.338 -41.324 49.672 1.00 38.84 181 HIS A O 1
ATOM 1363 N N . ASP A 1 182 ? -51.894 -42.541 51.521 1.00 44.06 182 ASP A N 1
ATOM 1364 C CA . ASP A 1 182 ? -50.534 -42.084 51.782 1.00 44.06 182 ASP A CA 1
ATOM 1365 C C . ASP A 1 182 ? -49.605 -42.871 50.847 1.00 44.06 182 ASP A C 1
ATOM 1367 O O . ASP A 1 182 ? -49.125 -43.953 51.188 1.00 44.06 182 ASP A O 1
ATOM 1371 N N . ASP A 1 183 ? -49.373 -42.347 49.646 1.00 45.75 183 ASP A N 1
ATOM 1372 C CA . ASP A 1 183 ? -48.262 -42.791 48.810 1.00 45.75 183 ASP A CA 1
ATOM 1373 C C . ASP A 1 183 ? -47.024 -41.963 49.204 1.00 45.75 183 ASP A C 1
ATOM 1375 O O . ASP A 1 183 ? -46.965 -40.765 48.897 1.00 45.75 183 ASP A O 1
ATOM 1379 N N . PRO A 1 184 ? -46.015 -42.536 49.890 1.00 46.88 184 PRO A N 1
ATOM 1380 C CA . PRO A 1 184 ? -44.741 -41.861 50.044 1.00 46.88 184 PRO A CA 1
ATOM 1381 C C . PRO A 1 184 ? -44.089 -41.782 48.664 1.00 46.88 184 PRO A C 1
ATOM 1383 O O . PRO A 1 184 ? -43.787 -42.796 48.033 1.00 46.88 184 PRO A O 1
ATOM 1386 N N . ILE A 1 185 ? -43.881 -40.555 48.195 1.00 52.31 185 ILE A N 1
ATOM 1387 C CA . ILE A 1 185 ? -43.021 -40.258 47.052 1.00 52.31 185 ILE A CA 1
ATOM 1388 C C . ILE A 1 185 ? -41.689 -40.986 47.301 1.00 52.31 185 ILE A C 1
ATOM 1390 O O . ILE A 1 185 ? -41.077 -40.750 48.345 1.00 52.31 185 ILE A O 1
ATOM 1394 N N . PRO A 1 186 ? -41.229 -41.881 46.411 1.00 52.88 186 PRO A N 1
ATOM 1395 C CA . PRO A 1 186 ? -39.925 -42.501 46.575 1.00 52.88 186 PRO A CA 1
ATOM 1396 C C . PRO A 1 186 ? -38.850 -41.405 46.535 1.00 52.88 186 PRO A C 1
ATOM 1398 O O . PRO A 1 186 ? -38.655 -40.756 45.507 1.00 52.88 186 PRO A O 1
ATOM 1401 N N . GLU A 1 187 ? -38.169 -41.183 47.663 1.00 52.31 187 GLU A N 1
ATOM 1402 C CA . GLU A 1 187 ? -36.949 -40.375 47.753 1.00 52.31 187 GLU A CA 1
ATOM 1403 C C . GLU A 1 187 ? -35.832 -41.087 46.983 1.00 52.31 187 GLU A C 1
ATOM 1405 O O . GLU A 1 187 ? -35.029 -41.839 47.530 1.00 52.31 187 GLU A O 1
ATOM 1410 N N . ILE A 1 188 ? -35.809 -40.878 45.673 1.00 52.34 188 ILE A N 1
ATOM 1411 C CA . ILE A 1 188 ? -34.703 -41.261 44.808 1.00 52.34 188 ILE A CA 1
ATOM 1412 C C . ILE A 1 188 ? -33.870 -39.984 44.594 1.00 52.34 188 ILE A C 1
ATOM 1414 O O . ILE A 1 188 ? -34.386 -38.980 44.110 1.00 52.34 188 ILE A O 1
ATOM 1418 N N . GLU A 1 189 ? -32.592 -40.038 45.004 1.00 53.59 189 GLU A N 1
ATOM 1419 C CA . GLU A 1 189 ? -31.484 -39.112 44.662 1.00 53.59 189 GLU A CA 1
ATOM 1420 C C . GLU A 1 189 ? -31.282 -37.791 45.453 1.00 53.59 189 GLU A C 1
ATOM 1422 O O . GLU A 1 189 ? -30.937 -36.754 44.878 1.00 53.59 189 GLU A O 1
ATOM 1427 N N . LEU A 1 190 ? -31.348 -37.803 46.794 1.00 51.75 190 LEU A N 1
ATOM 1428 C CA . LEU A 1 190 ? -30.807 -36.692 47.617 1.00 51.75 190 LEU A CA 1
ATOM 1429 C C . LEU A 1 190 ? -29.454 -36.986 48.299 1.00 51.75 190 LEU A C 1
ATOM 1431 O O . LEU A 1 190 ? -28.802 -36.058 48.785 1.00 51.75 190 LEU A O 1
ATOM 1435 N N . GLU A 1 191 ? -28.974 -38.233 48.282 1.00 58.03 191 GLU A N 1
ATOM 1436 C CA . GLU A 1 191 ? -27.717 -38.617 48.945 1.00 58.03 191 GLU A CA 1
ATOM 1437 C C . GLU A 1 191 ? -26.480 -38.462 48.034 1.00 58.03 191 GLU A C 1
ATOM 1439 O O . GLU A 1 191 ? -25.475 -37.879 48.452 1.00 58.03 191 GLU A O 1
ATOM 1444 N N . GLU A 1 192 ? -26.575 -38.825 46.748 1.00 57.72 192 GLU A N 1
ATOM 1445 C CA . GLU A 1 192 ? -25.445 -38.757 45.799 1.00 57.72 192 GLU A CA 1
ATOM 1446 C C . GLU A 1 192 ? -24.912 -37.326 45.590 1.00 57.72 192 GLU A C 1
ATOM 1448 O O . GLU A 1 192 ? -23.699 -37.091 45.574 1.00 57.72 192 GLU A O 1
ATOM 1453 N N . ARG A 1 193 ? -25.799 -36.318 45.527 1.00 59.91 193 ARG A N 1
ATOM 1454 C CA . ARG A 1 193 ? -25.386 -34.902 45.426 1.00 59.91 193 ARG A CA 1
ATOM 1455 C C . ARG A 1 193 ? -24.608 -34.429 46.656 1.00 59.91 193 ARG A C 1
ATOM 1457 O O .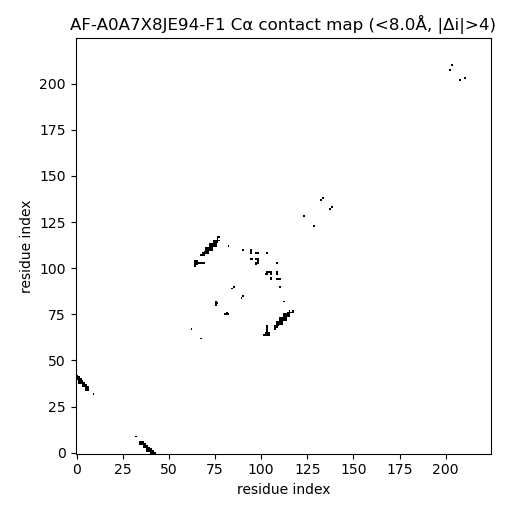 ARG A 1 193 ? -23.754 -33.547 46.541 1.00 59.91 193 ARG A O 1
ATOM 1464 N N . SER A 1 194 ? -24.894 -34.988 47.832 1.00 66.12 194 SER A N 1
ATOM 1465 C CA . SER A 1 194 ? -24.241 -34.611 49.089 1.00 66.12 194 SER A CA 1
ATOM 1466 C C . SER A 1 194 ? -22.820 -35.171 49.172 1.00 66.12 194 SER A C 1
ATOM 1468 O O . SER A 1 194 ? -21.900 -34.467 49.599 1.00 66.12 194 SER A O 1
ATOM 1470 N N . GLU A 1 195 ? -22.608 -36.403 48.704 1.00 75.00 195 GLU A N 1
ATOM 1471 C CA . GLU A 1 195 ? -21.278 -37.016 48.664 1.00 75.00 195 GLU A CA 1
ATOM 1472 C C . GLU A 1 195 ? -20.360 -36.338 47.648 1.00 75.00 195 GLU A C 1
ATOM 1474 O O . GLU A 1 195 ? -19.232 -35.975 47.992 1.00 75.00 195 GLU A O 1
ATOM 1479 N N . ILE A 1 196 ? -20.862 -36.069 46.439 1.00 75.44 196 ILE A N 1
ATOM 1480 C CA . ILE A 1 196 ? -20.112 -35.347 45.401 1.00 75.44 196 ILE A CA 1
ATOM 1481 C C . ILE A 1 196 ? -19.739 -33.944 45.901 1.00 75.44 196 ILE A C 1
ATOM 1483 O O . ILE A 1 196 ? -18.585 -33.527 45.792 1.00 75.44 196 ILE A O 1
ATOM 1487 N N . LYS A 1 197 ? -20.669 -33.234 46.555 1.00 78.44 197 LYS A N 1
ATOM 1488 C CA . LYS A 1 197 ? -20.397 -31.918 47.154 1.00 78.44 197 LYS A CA 1
ATOM 1489 C C . LYS A 1 197 ? -19.322 -31.980 48.246 1.00 78.44 197 LYS A C 1
ATOM 1491 O O . LYS A 1 197 ? -18.446 -31.116 48.278 1.00 78.44 197 LYS A O 1
ATOM 1496 N N . LYS A 1 198 ? -19.349 -32.993 49.123 1.00 80.81 198 LYS A N 1
ATOM 1497 C CA . LYS A 1 198 ? -18.315 -33.192 50.160 1.00 80.81 198 LYS A CA 1
ATOM 1498 C C . LYS A 1 198 ? -16.945 -33.504 49.554 1.00 80.81 198 LYS A C 1
ATOM 1500 O O . LYS A 1 198 ? -15.934 -33.028 50.072 1.00 80.81 198 LYS A O 1
ATOM 1505 N N . GLN A 1 199 ? -16.897 -34.280 48.473 1.00 80.19 199 GLN A N 1
ATOM 1506 C CA . GLN A 1 199 ? -15.652 -34.604 47.775 1.00 80.19 199 GLN A CA 1
ATOM 1507 C C . GLN A 1 199 ? -15.055 -33.375 47.082 1.00 80.19 199 GLN A C 1
ATOM 1509 O O . GLN A 1 199 ? -13.853 -33.145 47.209 1.00 80.19 199 GLN A O 1
ATOM 1514 N N . ILE A 1 200 ? -15.885 -32.538 46.451 1.00 81.50 200 ILE A N 1
ATOM 1515 C CA . ILE A 1 200 ? -15.451 -31.263 45.863 1.00 81.50 200 ILE A CA 1
ATOM 1516 C C . ILE A 1 200 ? -14.911 -30.328 46.951 1.00 81.50 200 ILE A C 1
ATOM 1518 O O . ILE A 1 200 ? -13.802 -29.821 46.818 1.00 81.50 200 ILE A O 1
ATOM 1522 N N . ASP A 1 201 ? -15.627 -30.151 48.066 1.00 83.12 201 ASP A N 1
ATOM 1523 C CA . ASP A 1 201 ? -15.188 -29.255 49.148 1.00 83.12 201 ASP A CA 1
ATOM 1524 C C . ASP A 1 201 ? -13.873 -29.731 49.804 1.00 83.12 201 ASP A C 1
ATOM 1526 O O . ASP A 1 201 ? -12.996 -28.933 50.144 1.00 83.12 201 ASP A O 1
ATOM 1530 N N . LYS A 1 202 ? -13.677 -31.053 49.916 1.00 84.25 202 LYS A N 1
ATOM 1531 C CA . LYS A 1 202 ? -12.408 -31.647 50.369 1.00 84.25 202 LYS A CA 1
ATOM 1532 C C . LYS A 1 202 ? -11.280 -31.455 49.348 1.00 84.25 202 LYS A C 1
ATOM 1534 O O . LYS A 1 202 ? -10.153 -31.168 49.751 1.00 84.25 202 LYS A O 1
ATOM 1539 N N . PHE A 1 203 ? -11.568 -31.588 48.054 1.00 79.50 203 PHE A N 1
ATOM 1540 C CA . PHE A 1 203 ? -10.596 -31.404 46.973 1.00 79.50 203 PHE A CA 1
ATOM 1541 C C . PHE A 1 203 ? -10.131 -29.944 46.863 1.00 79.50 203 PHE A C 1
ATOM 1543 O O . PHE A 1 203 ? -8.929 -29.688 46.797 1.00 79.50 203 PHE A O 1
ATOM 1550 N N . VAL A 1 204 ? -11.058 -28.986 46.979 1.00 86.88 204 VAL A N 1
ATOM 1551 C CA . VAL A 1 204 ? -10.768 -27.541 47.022 1.00 86.88 204 VAL A CA 1
ATOM 1552 C C . VAL A 1 204 ? -9.871 -27.190 48.212 1.00 86.88 204 VAL A C 1
ATOM 1554 O O . VAL A 1 204 ? -8.904 -26.447 48.056 1.00 86.88 204 VAL A O 1
ATOM 1557 N N . LYS A 1 205 ? -10.131 -27.772 49.390 1.00 84.25 205 LYS A N 1
ATOM 1558 C CA . LYS A 1 205 ? -9.306 -27.554 50.592 1.00 84.25 205 LYS A CA 1
ATOM 1559 C C . LYS A 1 205 ? -7.908 -28.171 50.500 1.00 84.25 205 LYS A C 1
ATOM 1561 O O . LYS A 1 205 ? -6.977 -27.624 51.079 1.00 84.25 205 LYS A O 1
ATOM 1566 N N . GLN A 1 206 ? -7.747 -29.306 49.816 1.00 86.25 206 GLN A N 1
ATOM 1567 C CA . GLN A 1 206 ? -6.453 -29.994 49.712 1.00 86.25 206 GLN A CA 1
ATOM 1568 C C . GLN A 1 206 ? -5.554 -29.453 48.594 1.00 86.25 206 GLN A C 1
ATOM 1570 O O . GLN A 1 206 ? -4.331 -29.536 48.710 1.00 86.25 206 GLN A O 1
ATOM 1575 N N . LYS A 1 207 ? -6.137 -28.951 47.498 1.00 81.12 207 LYS A N 1
ATOM 1576 C CA . LYS A 1 207 ? -5.413 -28.550 46.281 1.00 81.12 207 LYS A CA 1
ATOM 1577 C C . LYS A 1 207 ? -5.994 -27.253 45.685 1.00 81.12 207 LYS A C 1
ATOM 1579 O O . LYS A 1 207 ? -6.521 -27.284 44.571 1.00 81.12 207 LYS A O 1
ATOM 1584 N N . PRO A 1 208 ? -5.888 -26.107 46.384 1.00 86.25 208 PRO A N 1
ATOM 1585 C CA . PRO A 1 208 ? -6.443 -24.845 45.890 1.00 86.25 208 PRO A CA 1
ATOM 1586 C C . PRO A 1 208 ? -5.807 -24.405 44.560 1.00 86.25 208 PRO A C 1
ATOM 1588 O O . PRO A 1 208 ? -6.517 -23.944 43.669 1.00 86.25 208 PRO A O 1
ATOM 1591 N N . ASP A 1 209 ? -4.502 -24.635 44.378 1.00 82.69 209 ASP A N 1
ATOM 1592 C CA . ASP A 1 209 ? -3.777 -24.237 43.162 1.00 82.69 209 ASP A CA 1
ATOM 1593 C C . ASP A 1 209 ? -4.269 -24.975 41.908 1.00 82.69 209 ASP A C 1
ATOM 1595 O O . ASP A 1 209 ? -4.433 -24.376 40.847 1.00 82.69 209 ASP A O 1
ATOM 1599 N N . SER A 1 210 ? -4.576 -26.272 42.025 1.00 83.12 210 SER A N 1
ATOM 1600 C CA . SER A 1 210 ? -5.100 -27.065 40.907 1.00 83.12 210 SER A CA 1
ATOM 1601 C C . SER A 1 210 ? -6.515 -26.631 40.515 1.00 83.12 210 SER A C 1
ATOM 1603 O O . SER A 1 210 ? -6.842 -26.608 39.332 1.00 83.12 210 SER A O 1
ATOM 1605 N N . VAL A 1 211 ? -7.345 -26.233 41.486 1.00 84.44 211 VAL A N 1
ATOM 1606 C CA . VAL A 1 211 ? -8.692 -25.698 41.222 1.00 84.44 211 VAL A CA 1
ATOM 1607 C C . VAL A 1 211 ? -8.613 -24.331 40.547 1.00 84.44 211 VAL A C 1
ATOM 1609 O O . VAL A 1 211 ? -9.338 -24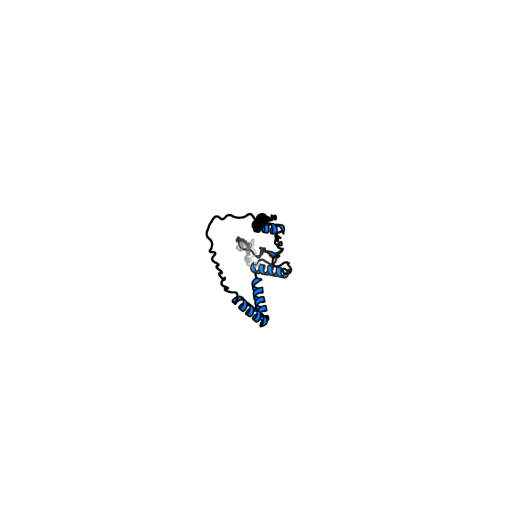.089 39.588 1.00 84.44 211 VAL A O 1
ATOM 1612 N N . ALA A 1 212 ? -7.701 -23.460 40.980 1.00 85.38 212 ALA A N 1
ATOM 1613 C CA . ALA A 1 212 ? -7.471 -22.176 40.325 1.00 85.38 212 ALA A CA 1
ATOM 1614 C C . ALA A 1 212 ? -6.995 -22.350 38.873 1.00 85.38 212 ALA A C 1
ATOM 1616 O O . ALA A 1 212 ? -7.410 -21.595 37.998 1.00 85.38 212 ALA A O 1
ATOM 1617 N N . GLN A 1 213 ? -6.174 -23.367 38.598 1.00 83.56 213 GLN A N 1
ATOM 1618 C CA . GLN A 1 213 ? -5.704 -23.668 37.246 1.00 83.56 213 GLN A CA 1
ATOM 1619 C C . GLN A 1 213 ? -6.818 -24.224 36.347 1.00 83.56 213 GLN A C 1
ATOM 1621 O O . GLN A 1 213 ? -6.911 -23.826 35.188 1.00 83.56 213 GLN A O 1
ATOM 1626 N N . LEU A 1 214 ? -7.702 -25.071 36.888 1.00 85.38 214 LEU A N 1
ATOM 1627 C CA . LEU A 1 214 ? -8.903 -25.542 36.189 1.00 85.38 214 LEU A CA 1
ATOM 1628 C C . LEU A 1 214 ? -9.884 -24.396 35.917 1.00 85.38 214 LEU A C 1
ATOM 1630 O O . LEU A 1 214 ? -10.353 -24.260 34.795 1.00 85.38 214 LEU A O 1
ATOM 1634 N N . LEU A 1 215 ? -10.137 -23.527 36.902 1.00 83.06 215 LEU A N 1
ATOM 1635 C CA . LEU A 1 215 ? -10.962 -22.327 36.724 1.00 83.06 215 LEU A CA 1
ATOM 1636 C C . LEU A 1 215 ? -10.342 -21.358 35.720 1.00 83.06 215 LEU A C 1
ATOM 1638 O O . LEU A 1 215 ? -11.064 -20.743 34.949 1.00 83.06 215 LEU A O 1
ATOM 1642 N N . ARG A 1 216 ? -9.012 -21.221 35.702 1.00 83.06 216 ARG A N 1
ATOM 1643 C CA . ARG A 1 216 ? -8.314 -20.384 34.726 1.00 83.06 216 ARG A CA 1
ATOM 1644 C C . ARG A 1 216 ? -8.440 -20.949 33.321 1.00 83.06 216 ARG A C 1
ATOM 1646 O O . ARG A 1 216 ? -8.675 -20.170 32.409 1.00 83.06 216 ARG A O 1
ATOM 1653 N N . ASN A 1 217 ? -8.265 -22.256 33.147 1.00 83.19 217 ASN A N 1
ATOM 1654 C CA . ASN A 1 217 ? -8.397 -22.908 31.849 1.00 83.19 217 ASN A CA 1
ATOM 1655 C C . ASN A 1 217 ? -9.848 -22.841 31.349 1.00 83.19 217 ASN A C 1
ATOM 1657 O O . ASN A 1 217 ? -10.071 -22.345 30.254 1.00 83.19 217 ASN A O 1
ATOM 1661 N N . TRP A 1 218 ? -10.819 -23.177 32.201 1.00 83.50 218 TRP A N 1
ATOM 1662 C CA . TRP A 1 218 ? -12.241 -23.091 31.870 1.00 83.50 218 TRP A CA 1
ATOM 1663 C C . TRP A 1 218 ? -12.689 -21.660 31.562 1.00 83.50 218 TRP A C 1
ATOM 1665 O O . TRP A 1 218 ? -13.373 -21.426 30.576 1.00 83.50 218 TRP A O 1
ATOM 1675 N N . LEU A 1 219 ? -12.240 -20.681 32.355 1.00 77.62 219 LEU A N 1
ATOM 1676 C CA . LEU A 1 219 ? -12.532 -19.283 32.068 1.00 77.62 219 LEU A CA 1
ATOM 1677 C C . LEU A 1 219 ? -11.860 -18.846 30.764 1.00 77.62 219 LEU A C 1
ATOM 1679 O O . LEU A 1 219 ? -12.459 -18.084 30.037 1.00 77.62 219 LEU A O 1
ATOM 1683 N N . SER A 1 220 ? -10.650 -19.306 30.442 1.00 75.94 220 SER A N 1
ATOM 1684 C CA . SER A 1 220 ? -9.957 -18.865 29.220 1.00 75.94 220 SER A CA 1
ATOM 1685 C C . SER A 1 220 ? -10.573 -19.433 27.934 1.00 75.94 220 SER A C 1
ATOM 1687 O O . SER A 1 220 ? -10.556 -18.730 26.932 1.00 75.94 220 S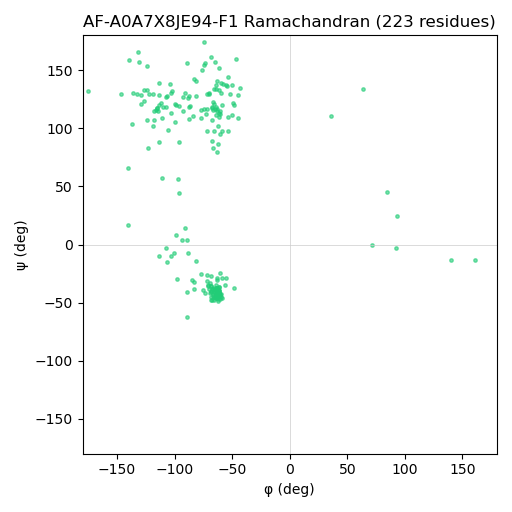ER A O 1
ATOM 1689 N N . ASP A 1 221 ? -11.143 -20.643 27.962 1.00 67.06 221 ASP A N 1
ATOM 1690 C CA . ASP A 1 221 ? -11.751 -21.278 26.780 1.00 67.06 221 ASP A CA 1
ATOM 1691 C C . ASP A 1 221 ? -13.089 -20.627 26.351 1.00 67.06 221 ASP A C 1
ATOM 1693 O O . ASP A 1 221 ? -13.418 -20.649 25.168 1.00 67.06 221 ASP A O 1
ATOM 1697 N N . ASP A 1 222 ? -13.839 -19.998 27.270 1.00 63.91 222 ASP A N 1
ATOM 1698 C CA . ASP A 1 222 ? -15.147 -19.373 26.978 1.00 63.91 222 ASP A CA 1
ATOM 1699 C C . ASP A 1 222 ? -15.065 -17.897 26.509 1.00 63.91 222 ASP A C 1
ATOM 1701 O O . ASP A 1 222 ? -16.081 -17.330 26.102 1.00 63.91 222 ASP A O 1
ATOM 1705 N N . TRP A 1 223 ? -13.886 -17.251 26.546 1.00 62.88 223 TRP A N 1
ATOM 1706 C CA . TRP A 1 223 ? -13.711 -15.839 26.131 1.00 62.88 223 TRP A CA 1
ATOM 1707 C C . TRP A 1 223 ? -12.969 -15.638 24.796 1.00 62.88 223 TRP A C 1
ATOM 1709 O O . TRP A 1 223 ? -12.866 -14.496 24.352 1.00 62.88 223 TRP A O 1
ATOM 1719 N N . ASP A 1 224 ? -12.486 -16.701 24.143 1.00 56.34 224 ASP A N 1
ATOM 1720 C CA . ASP A 1 224 ? -11.866 -16.649 22.803 1.00 56.34 224 ASP A CA 1
ATOM 1721 C C . ASP A 1 224 ? -12.882 -17.016 21.691 1.00 56.34 224 ASP A C 1
ATOM 1723 O O . ASP A 1 224 ? -12.664 -17.929 20.888 1.00 56.34 224 ASP A O 1
ATOM 1727 N N . ILE A 1 225 ? -14.008 -16.287 21.636 1.00 46.28 225 ILE A N 1
ATOM 1728 C CA . ILE A 1 225 ? -14.973 -16.294 20.513 1.00 46.28 225 ILE A CA 1
ATOM 1729 C C . ILE A 1 225 ? -15.140 -14.879 19.958 1.00 46.28 225 ILE A C 1
ATOM 1731 O O . ILE A 1 225 ? -15.448 -13.961 20.751 1.00 46.28 225 ILE A O 1
#

Sequence (225 aa):
SEEIVKNGTQGGEPGLGTNPGDANAPGYQIGSGSTSDYSNIQEDINYGYDEKISEHEKAAGKLVAGESGLAISLWYGIKVPDDSRMDDDFITEIKTAASIATGIPVRNISVNKMKLAPPEVVEENTADRIRELVRDYGFFALMLLLIAGMLIFGLPRRKGKEQDAVAVPVAGGPKFVVPDHDDPIPEIELEERSEIKKQIDKFVKQKPDSVAQLLRNWLSDDWDI

pLDDT: mean 73.14, std 17.42, range [35.16, 97.06]

Mean predicted aligned error: 23.11 Å

Solvent-accessible surface area (backbone atoms only — not comparable to full-atom values): 15199 Å² total; per-residue (Å²): 94,78,50,78,50,69,75,74,81,85,74,78,80,88,80,80,75,79,64,97,84,69,93,77,72,87,75,80,83,75,74,79,81,80,84,65,80,50,76,49,79,52,83,88,84,84,80,80,81,91,79,84,85,82,87,81,86,79,64,86,92,64,87,54,29,84,84,42,72,48,79,46,80,46,78,42,42,87,90,43,82,66,64,83,85,63,42,73,65,55,53,48,50,52,35,49,52,50,17,70,75,60,56,26,48,53,92,41,44,48,79,46,81,42,75,50,75,72,77,82,71,77,69,71,43,74,65,51,54,49,50,49,50,44,68,76,42,37,64,58,53,51,52,51,51,51,52,52,50,46,54,65,66,68,48,77,78,78,71,89,73,81,83,84,91,74,85,85,86,92,82,91,79,90,80,86,82,81,82,87,76,88,73,78,77,80,89,78,78,74,60,66,64,52,54,55,51,53,50,49,57,50,45,47,72,74,39,52,68,62,50,51,50,50,52,49,50,58,56,55,68,77,67,78,122